Protein 2AOJ (pdb70)

Foldseek 3Di:
DDDDVPDFQWWWKAWPNDIDIEGEDAPDAAWEDEDDDDDDAWDWDWDADVPGIDIWTKDFFTWMQTNNRIDTTIYTYYPDPGGYHYDVGCVVRPDDDDD/DDDDVPDFQWWWKAFPNDIDIAGEDAPDAAWEDEDDDDDDAWDWDWDADVPGIDIWTKDFQTWMATNRRTDTTIYTYDHDPGGYHYDVVCVVSPDDDDD/DDDDDDDDPD

Solvent-accessible surface area: 9702 Å² total

Radius of gyration: 16.75 Å; Cα contacts (8 Å, |Δi|>4): 689; chains: 3; bounding box: 31×40×48 Å

Secondary structure (DSSP, 8-state):
-EE-SSS--EEEEEETTEEEEEEE-TT-SS-EE-S---SS-EEEEEEEETTEEEEEEEEEEEEEEETTEEEEEEEEES--SS-EE-HHHHGGGT-EEE-/-EE-SSS--EEEEEETTEEEEEEE-TTBSS-EE-S---SS--EEEEEEETTEEEEEEEEEEEEEEETTEEEEEEEEES--SS-EE-HHHHTTTT-EEE-/--B--EEE--

Nearest PDB structures (foldseek):
  2qd6-assembly1_B  TM=1.000E+00  e=3.782E-19  Human immunodeficiency virus 1
  3dcr-assembly1_B  TM=1.003E+00  e=5.971E-19  unclassified
  2avo-assembly1_B  TM=9.973E-01  e=4.239E-19  Human immunodeficiency virus 1
  3jw2-assembly1_B  TM=9.990E-01  e=5.971E-19  Human immunodeficiency virus type 1 (BRU ISOLATE)
  3nwq-assembly1_A  TM=1.001E+00  e=1.871E-18  unclassified

Sequence (208 aa):
PPQITLWKRPLVTIKIGGQLKEALLDTGADDTVIEEMSLPGRWKPKMIGGIIGGGFIKVRQYDQIIIEIAGHKAIGTVLVGPTPVNIIGRNLLTQIGATLNFPQITLWKRPLVTIKIGGQLKEALLDTGADDTVIEEMSLPGRWKPKMIGGIIGGGFIKVRQYDQIIIEIAGHKAIGTVLVGPTPVNIIGRNLLTQIGATLNFVVSSFFNNPPQQIITTAAAA

InterPro domains:
  IPR000071 Immunodeficiency lentiviral matrix, N-terminal [PF00540] (2-132)
  IPR000071 Immunodeficiency lentiviral matrix, N-terminal [PR00234] (4-20)
  IPR000071 Immunodeficiency lentiviral matrix, N-terminal [PR00234] (22-40)
  IPR000071 Immunodeficiency lentiviral matrix, N-terminal [PR00234] (42-57)
  IPR000071 Immunodeficiency lentiviral matrix, N-terminal [PR00234] (70-89)
  IPR000071 Immunodeficiency lentiviral matrix, N-terminal [PR00234] (89-102)
  IPR000477 Reverse transcriptase domain [PF00078] (662-833)
  IPR000477 Reverse transcriptase domain [PS50878] (643-833)
  IPR001037 Integrase, C-terminal, retroviral [PF00552] (1384-1427)
  IPR001037 Integrase, C-terminal, retroviral [PS51027] (1382-1429)
  IPR001584 Integrase, catalytic core [PF00665] (1216-1304)
  IPR001584 Integrase, catalytic core [PS50994] (1213-1363)
  IPR001878 Zinc finger, CCHC-type [PF00098] (391-406)
  IPR001878 Zinc finger, CCHC-type [PF00098] (412-428)
  IPR001878 Zinc finger, CCHC-type [PS50158] (391-406)
  IPR001878 Zinc finger, CCHC-type [PS50158] (413-428)
  IPR001878 Zinc finger, CCHC-type [SM00343] (391-407)
  IPR001878 Zinc finger, CCHC-type [SM00343] (412-428)
  IPR001969 Aspartic peptidase, active site [PS00141] (522-533)
  IPR001995 Peptidase A2A, retrovirus, catalytic [PS50175] (520-589)

Organism: Human immunodeficiency virus type 1 group M subtype B (isolate BH5) (NCBI:txid11682)

B-factor: mean 27.16, std 10.1, range [12.94, 111.77]

CATH classification: 2.40.70.10

Structure (mmCIF, N/CA/C/O backbone):
data_2AOJ
#
_entry.id   2AOJ
#
_cell.length_a   59.445
_cell.length_b   86.999
_cell.length_c   46.317
_cell.angle_alpha   90.00
_cell.angle_beta   90.00
_cell.angle_gamma   90.00
#
_symmetry.space_group_name_H-M   'P 21 21 2'
#
loop_
_entity.id
_entity.type
_entity.pdbx_description
1 polymer 'POL POLYPROTEIN'
2 polymer 'PEPTIDE INHIBITOR'
3 non-polymer 'DIMETHYL SULFOXIDE'
4 non-polymer 'ACETIC ACID'
5 non-polymer GLYCEROL
6 water water
#
loop_
_atom_site.group_PDB
_atom_site.id
_atom_site.type_symbol
_atom_site.label_atom_id
_atom_site.label_alt_id
_atom_site.label_comp_id
_atom_site.label_asym_id
_atom_site.label_entity_id
_atom_site.label_seq_id
_atom_site.pdbx_PDB_ins_code
_atom_site.Cartn_x
_atom_site.Cartn_y
_atom_site.Cartn_z
_atom_site.occupancy
_atom_site.B_iso_or_equiv
_atom_site.auth_seq_id
_atom_site.auth_comp_id
_atom_site.auth_asym_id
_atom_site.auth_atom_id
_atom_site.pdbx_PDB_model_num
ATOM 1 N N A PRO A 1 1 ? 0.611 39.757 17.414 0.57 43.25 1 PRO A N 1
ATOM 2 N N B PRO A 1 1 ? 0.550 39.930 17.572 0.43 43.31 1 PRO A N 1
ATOM 3 C CA A PRO A 1 1 ? -0.304 38.820 18.063 0.57 42.20 1 PRO A CA 1
ATOM 4 C CA B PRO A 1 1 ? -0.366 38.962 18.186 0.43 41.41 1 PRO A CA 1
ATOM 5 C C . PRO A 1 1 ? 0.310 38.133 19.279 1.00 38.00 1 PRO A C 1
ATOM 6 O O . PRO A 1 1 ? 1.480 38.325 19.579 1.00 41.28 1 PRO A O 1
ATOM 13 N N . GLN A 1 2 ? -0.476 37.275 19.914 1.00 33.15 2 GLN A N 1
ATOM 14 C CA . GLN A 1 2 ? -0.124 36.385 21.000 1.00 30.96 2 GLN A CA 1
ATOM 15 C C . GLN A 1 2 ? -0.323 34.960 20.484 1.00 30.79 2 GLN A C 1
ATOM 16 O O . GLN A 1 2 ? -1.445 34.515 20.247 1.00 34.24 2 GLN A O 1
ATOM 22 N N . ILE A 1 3 ? 0.794 34.305 20.306 1.00 28.09 3 ILE A N 1
ATOM 23 C CA . ILE A 1 3 ? 0.816 32.908 19.879 1.00 29.68 3 ILE A CA 1
ATOM 24 C C . ILE A 1 3 ? 0.963 31.958 21.046 1.00 28.26 3 ILE A C 1
ATOM 25 O O . ILE A 1 3 ? 1.969 31.935 21.765 1.00 24.77 3 ILE A O 1
ATOM 30 N N . THR A 1 4 ? -0.023 31.107 21.294 1.00 31.94 4 THR A N 1
ATOM 31 C CA . THR A 1 4 ? 0.106 30.024 22.272 1.00 25.65 4 THR A CA 1
ATOM 32 C C . THR A 1 4 ? 0.936 28.893 21.693 1.00 25.24 4 THR A C 1
ATOM 33 O O . THR A 1 4 ? 1.228 28.838 20.487 1.00 25.13 4 THR A O 1
ATOM 37 N N . LEU A 1 5 ? 1.351 27.980 22.568 1.00 20.13 5 LEU A N 1
ATOM 38 C CA . LEU A 1 5 ? 2.346 26.991 22.151 1.00 18.75 5 LEU A CA 1
ATOM 39 C C . LEU A 1 5 ? 1.792 25.591 22.260 1.00 17.90 5 LEU A C 1
ATOM 40 O O . LEU A 1 5 ? 2.533 24.612 22.350 1.00 18.85 5 LEU A O 1
ATOM 45 N N . TRP A 1 6 ? 0.459 25.497 22.249 1.00 19.69 6 TRP A N 1
ATOM 46 C CA . TRP A 1 6 ? -0.179 24.187 22.179 1.00 23.14 6 TRP A CA 1
ATOM 47 C C . TRP A 1 6 ? 0.217 23.449 20.896 1.00 23.97 6 TRP A C 1
ATOM 48 O O . TRP A 1 6 ? 0.238 22.205 20.859 1.00 28.63 6 TRP A O 1
ATOM 59 N N . LYS A 1 7 ? 0.516 24.181 19.832 1.00 24.83 7 LYS A N 1
ATOM 60 C CA . LYS A 1 7 ? 0.954 23.703 18.537 1.00 23.97 7 LYS A CA 1
ATOM 61 C C . LYS A 1 7 ? 2.272 24.369 18.149 1.00 22.69 7 LYS A C 1
ATOM 62 O O . LYS A 1 7 ? 2.617 25.372 18.768 1.00 20.42 7 LYS A O 1
ATOM 73 N N . ARG A 1 8 ? 2.966 23.843 17.136 1.00 20.44 8 ARG A N 1
ATOM 74 C CA . ARG A 1 8 ? 4.167 24.564 16.689 1.00 21.14 8 ARG A CA 1
ATOM 75 C C . ARG A 1 8 ? 3.833 25.970 16.178 1.00 19.40 8 ARG A C 1
ATOM 76 O O . ARG A 1 8 ? 2.852 26.119 15.438 1.00 24.65 8 ARG A O 1
ATOM 84 N N . PRO A 1 9 ? 4.607 26.978 16.594 1.00 19.64 9 PRO A N 1
ATOM 85 C CA . PRO A 1 9 ? 4.397 28.381 16.188 1.00 19.44 9 PRO A CA 1
ATOM 86 C C . PRO A 1 9 ? 4.918 28.655 14.785 1.00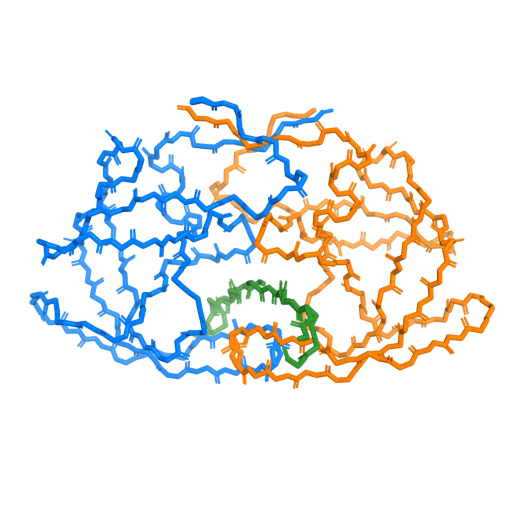 19.98 9 PRO A C 1
ATOM 87 O O . PRO A 1 9 ? 5.985 29.248 14.560 1.00 21.60 9 PRO A O 1
ATOM 91 N N . LEU A 1 10 ? 4.123 28.180 13.812 1.00 21.88 10 LEU A N 1
ATOM 92 C CA . LEU A 1 10 ? 4.439 28.303 12.408 1.00 21.68 10 LEU A CA 1
ATOM 93 C C . LEU A 1 10 ? 3.743 29.525 11.839 1.00 23.71 10 LEU A C 1
ATOM 94 O O . LEU A 1 10 ? 2.571 29.771 12.150 1.00 27.49 10 LEU A O 1
ATOM 99 N N . VAL A 1 11 ? 4.471 30.269 11.016 1.00 21.75 11 VAL A N 1
ATOM 100 C CA . VAL A 1 11 ? 3.890 31.441 10.369 1.00 21.92 11 VAL A CA 1
ATOM 101 C C . VAL A 1 11 ? 4.294 31.453 8.906 1.00 22.49 11 VAL A C 1
ATOM 102 O O . VAL A 1 11 ? 5.187 30.702 8.534 1.00 22.79 11 VAL A O 1
ATOM 106 N N . THR A 1 12 ? 3.617 32.285 8.125 1.00 22.28 12 THR A N 1
ATOM 107 C CA . THR A 1 12 ? 4.011 32.487 6.733 1.00 23.93 12 THR A CA 1
ATOM 108 C C . THR A 1 12 ? 5.028 33.617 6.628 1.00 22.58 12 THR A C 1
ATOM 109 O O . THR A 1 12 ? 4.902 34.687 7.226 1.00 28.55 12 THR A O 1
ATOM 113 N N . ILE A 1 13 ? 6.074 33.370 5.843 1.00 23.28 13 ILE A N 1
ATOM 114 C CA . ILE A 1 13 ? 7.085 34.373 5.585 1.00 21.73 13 ILE A CA 1
ATOM 115 C C . ILE A 1 13 ? 7.250 34.599 4.081 1.00 20.75 13 ILE A C 1
ATOM 116 O O . ILE A 1 13 ? 6.930 33.737 3.267 1.00 26.21 13 ILE A O 1
ATOM 121 N N . LYS A 1 14 ? 7.731 35.810 3.753 1.00 22.07 14 LYS A N 1
ATOM 122 C CA . LYS A 1 14 ? 8.099 36.141 2.385 1.00 21.60 14 LYS A CA 1
ATOM 123 C C . LYS A 1 14 ? 9.596 36.460 2.335 1.00 21.59 14 LYS A C 1
ATOM 124 O O . LYS A 1 14 ? 10.059 37.347 3.077 1.00 25.37 14 LYS A O 1
ATOM 133 N N . ILE A 1 15 ? 10.338 35.734 1.498 1.00 23.00 15 ILE A N 1
ATOM 134 C CA . ILE A 1 15 ? 11.785 35.898 1.398 1.00 22.09 15 ILE A CA 1
ATOM 135 C C . ILE A 1 15 ? 12.264 35.648 -0.033 1.00 23.07 15 ILE A C 1
ATOM 136 O O . ILE A 1 15 ? 11.873 34.663 -0.632 1.00 24.43 15 ILE A O 1
ATOM 141 N N . GLY A 1 16 ? 13.089 36.540 -0.567 1.00 25.52 16 GLY A N 1
ATOM 142 C CA . GLY A 1 16 ? 13.542 36.366 -1.941 1.00 30.32 16 GLY A CA 1
ATOM 143 C C . GLY A 1 16 ? 12.364 36.208 -2.895 1.00 30.35 16 GLY A C 1
ATOM 144 O O . GLY A 1 16 ? 12.511 35.439 -3.850 1.00 35.05 16 GLY A O 1
ATOM 145 N N . GLY A 1 17 ? 11.213 36.837 -2.659 1.00 27.94 17 GLY A N 1
ATOM 146 C CA . GLY A 1 17 ? 10.091 36.757 -3.586 1.00 33.40 17 GLY A CA 1
ATOM 147 C C . GLY A 1 17 ? 9.232 35.511 -3.459 1.00 32.41 17 GLY A C 1
ATOM 148 O O . GLY A 1 17 ? 8.318 35.333 -4.279 1.00 43.67 17 GLY A O 1
ATOM 149 N N . GLN A 1 18 ? 9.483 34.664 -2.480 1.00 25.64 18 GLN A N 1
ATOM 150 C CA . GLN A 1 18 ? 8.816 33.397 -2.326 1.00 24.72 18 GLN A CA 1
ATOM 151 C C . GLN A 1 18 ? 8.043 33.363 -1.019 1.00 21.43 18 GLN A C 1
ATOM 152 O O . GLN A 1 18 ? 8.619 33.892 -0.072 1.00 26.83 18 GLN A O 1
ATOM 158 N N . LEU A 1 19 ? 6.876 32.755 -0.967 1.00 25.39 19 LEU A N 1
ATOM 159 C CA . LEU A 1 19 ? 6.203 32.463 0.287 1.00 24.28 19 LEU A CA 1
ATOM 160 C C . LEU A 1 19 ? 6.717 31.150 0.880 1.00 24.03 19 LEU A C 1
ATOM 161 O O . LEU A 1 19 ? 6.793 30.170 0.106 1.00 34.77 19 LEU A O 1
ATOM 166 N N . LYS A 1 20 ? 7.020 31.141 2.159 1.00 24.20 20 LYS A N 1
ATOM 167 C CA . LYS A 1 20 ? 7.414 29.919 2.839 1.00 21.99 20 LYS A CA 1
ATOM 168 C C . LYS A 1 20 ? 6.754 29.820 4.209 1.00 22.08 20 LYS A C 1
ATOM 169 O O . LYS A 1 20 ? 6.346 30.848 4.730 1.00 25.62 20 LYS A O 1
ATOM 175 N N . GLU A 1 21 ? 6.673 28.609 4.764 1.00 21.77 21 GLU A N 1
ATOM 176 C CA . GLU A 1 21 ? 6.264 28.434 6.146 1.00 20.81 21 GLU A CA 1
ATOM 177 C C . GLU A 1 21 ? 7.494 28.256 7.034 1.00 21.03 21 GLU A C 1
ATOM 178 O O . GLU A 1 21 ? 8.461 27.595 6.631 1.00 23.00 21 GLU A O 1
ATOM 189 N N . ALA A 1 22 ? 7.453 28.866 8.227 1.00 18.91 22 ALA A N 1
ATOM 190 C CA . ALA A 1 22 ? 8.623 28.805 9.075 1.00 17.36 22 ALA A CA 1
ATOM 191 C C . ALA A 1 22 ? 8.202 28.815 10.548 1.00 17.12 22 ALA A C 1
ATOM 192 O O . ALA A 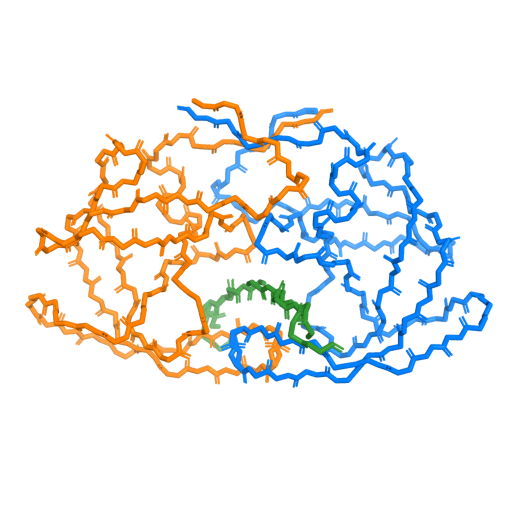1 22 ? 7.127 29.299 10.899 1.00 18.98 22 ALA A O 1
ATOM 194 N N . LEU A 1 23 ? 9.116 28.262 11.340 1.00 16.31 23 LEU A N 1
ATOM 195 C CA . LEU A 1 23 ? 8.924 28.077 12.774 1.00 15.96 23 LEU A CA 1
ATOM 196 C C . LEU A 1 23 ? 9.592 29.208 13.534 1.00 17.29 23 LEU A C 1
ATOM 197 O O . LEU A 1 23 ? 10.795 29.447 13.288 1.00 18.69 23 LEU A O 1
ATOM 202 N N . LEU A 1 24 ? 8.828 29.864 14.412 1.00 16.60 24 LEU A N 1
ATOM 203 C CA . LEU A 1 24 ? 9.398 30.917 15.265 1.00 16.67 24 LEU A CA 1
ATOM 204 C C . LEU A 1 24 ? 10.137 30.236 16.402 1.00 15.59 24 LEU A C 1
ATOM 205 O O . LEU A 1 24 ? 9.476 29.556 17.220 1.00 18.04 24 LEU A O 1
ATOM 210 N N . ASP A 1 25 ? 11.464 30.351 16.444 1.00 15.70 25 ASP A N 1
ATOM 211 C CA . ASP A 1 25 ? 12.282 29.493 17.321 1.00 14.34 25 ASP A CA 1
ATOM 212 C C . ASP A 1 25 ? 13.164 30.302 18.252 1.00 14.22 25 ASP A C 1
ATOM 213 O O . ASP A 1 25 ? 14.210 30.781 17.809 1.00 14.70 25 ASP A O 1
ATOM 218 N N . THR A 1 26 ? 12.688 30.429 19.495 1.00 13.88 26 THR A N 1
ATOM 219 C CA . THR A 1 26 ? 13.479 31.228 20.443 1.00 14.69 26 THR A CA 1
ATOM 220 C C . THR A 1 26 ? 14.764 30.513 20.805 1.00 14.82 26 THR A C 1
ATOM 221 O O . THR A 1 26 ? 15.680 31.152 21.355 1.00 16.83 26 THR A O 1
ATOM 225 N N . GLY A 1 27 ? 14.879 29.226 20.515 1.00 13.82 27 GLY A N 1
ATOM 226 C CA . GLY A 1 27 ? 16.093 28.466 20.850 1.00 15.54 27 GLY A CA 1
ATOM 227 C C . GLY A 1 27 ? 17.077 28.450 19.687 1.00 15.39 27 GLY A C 1
ATOM 228 O O . GLY A 1 27 ? 18.066 27.704 19.663 1.00 17.61 27 GLY A O 1
ATOM 229 N N . ALA A 1 28 ? 16.853 29.292 18.661 1.00 14.20 28 ALA A N 1
ATOM 230 C CA . ALA A 1 28 ? 17.754 29.386 17.530 1.00 14.46 28 ALA A CA 1
ATOM 231 C C . ALA A 1 28 ? 18.467 30.733 17.478 1.00 15.89 28 ALA A C 1
ATOM 232 O O . ALA A 1 28 ? 17.786 31.775 17.502 1.00 15.00 28 ALA A O 1
ATOM 234 N N . ASP A 1 29 ? 19.792 30.738 17.410 1.00 15.87 29 ASP A N 1
ATOM 235 C CA . ASP A 1 29 ? 20.506 32.014 17.348 1.00 16.36 29 ASP A CA 1
ATOM 236 C C . ASP A 1 29 ? 20.203 32.723 16.026 1.00 15.02 29 ASP A C 1
ATOM 237 O O . ASP A 1 29 ? 20.145 33.958 15.931 1.00 20.25 29 ASP A O 1
ATOM 242 N N . ASP A 1 30 ? 20.055 31.931 14.989 1.00 15.87 30 ASP A N 1
ATOM 243 C CA . ASP A 1 30 ? 20.057 32.351 13.603 1.00 17.14 30 ASP A CA 1
ATOM 244 C C . ASP A 1 30 ? 18.774 31.922 12.910 1.00 16.04 30 ASP A C 1
ATOM 245 O O . ASP A 1 30 ? 18.024 31.075 13.374 1.00 19.25 30 ASP A O 1
ATOM 250 N N . THR A 1 31 ? 18.573 32.509 11.751 1.00 16.31 31 THR A N 1
ATOM 251 C CA . THR A 1 31 ? 17.487 32.184 10.821 1.00 16.07 31 THR A CA 1
ATOM 252 C C . THR A 1 31 ? 18.017 31.261 9.747 1.00 15.02 31 THR A C 1
ATOM 253 O O . THR A 1 31 ? 19.011 31.613 9.068 1.00 17.83 31 THR A O 1
ATOM 257 N N . VAL A 1 32 ? 17.427 30.093 9.550 1.00 15.00 32 VAL A N 1
ATOM 258 C CA . VAL A 1 32 ? 17.938 29.047 8.674 1.00 16.30 32 VAL A CA 1
ATOM 259 C C . VAL A 1 32 ? 16.786 28.571 7.797 1.00 14.91 32 VAL A C 1
ATOM 260 O O . VAL A 1 32 ? 15.732 28.137 8.305 1.00 16.92 32 VAL A O 1
ATOM 264 N N . ILE A 1 33 ? 17.030 28.665 6.480 1.00 16.02 33 ILE A N 1
ATOM 265 C CA . ILE A 1 33 ? 16.000 28.389 5.474 1.00 17.98 33 ILE A CA 1
ATOM 266 C C . ILE A 1 33 ? 16.474 27.272 4.564 1.00 15.81 33 ILE A C 1
ATOM 267 O O . ILE A 1 33 ? 17.688 27.215 4.294 1.00 18.98 33 ILE A O 1
ATOM 272 N N . GLU A 1 34 ? 15.529 26.432 4.151 1.00 16.97 34 GLU A N 1
ATOM 273 C CA . GLU A 1 34 ? 15.829 25.352 3.203 1.00 17.38 34 GLU A CA 1
ATOM 274 C C . GLU A 1 34 ? 16.412 25.901 1.908 1.00 17.75 34 GLU A C 1
ATOM 275 O O . GLU A 1 34 ? 16.289 27.109 1.640 1.00 20.34 34 GLU A O 1
ATOM 281 N N . GLU A 1 35 ? 17.036 25.038 1.102 1.00 18.86 35 GLU A N 1
ATOM 282 C CA . GLU A 1 35 ? 17.675 25.511 -0.121 1.00 19.06 35 GLU A CA 1
ATOM 283 C C . GLU A 1 35 ? 16.792 26.411 -0.991 1.00 18.95 35 GLU A C 1
ATOM 284 O O . GLU A 1 35 ? 15.662 26.034 -1.300 1.00 22.66 35 GLU A O 1
ATOM 290 N N . MET A 1 36 ? 17.342 27.578 -1.314 1.00 18.80 36 MET A N 1
ATOM 291 C CA . MET A 1 36 ? 16.717 28.572 -2.178 1.00 20.23 36 MET A CA 1
ATOM 292 C C . MET A 1 36 ? 17.811 29.508 -2.689 1.00 23.06 36 MET A C 1
ATOM 293 O O . MET A 1 36 ? 18.902 29.571 -2.087 1.00 23.93 36 MET A O 1
ATOM 298 N N . SER A 1 37 ? 17.546 30.235 -3.790 1.00 24.34 37 SER A N 1
ATOM 299 C CA . SER A 1 37 ? 18.547 31.221 -4.171 1.00 27.23 37 SER A CA 1
ATOM 300 C C . SER A 1 37 ? 18.297 32.553 -3.465 1.00 26.87 37 SER A C 1
ATOM 301 O O . SER A 1 37 ? 17.173 32.991 -3.234 1.00 28.18 37 SER A O 1
ATOM 306 N N . LEU A 1 38 ? 19.370 33.223 -3.106 1.00 25.70 38 LEU A N 1
ATOM 307 C CA . LEU A 1 38 ? 19.345 34.562 -2.567 1.00 24.24 38 LEU A CA 1
ATOM 308 C C . LEU A 1 38 ? 20.429 35.374 -3.273 1.00 26.52 38 LEU A C 1
ATOM 309 O O . LEU A 1 38 ? 21.457 34.906 -3.750 1.00 29.27 38 LEU A O 1
ATOM 314 N N . PRO A 1 39 ? 20.204 36.669 -3.375 1.00 32.21 39 PRO A N 1
ATOM 315 C CA . PRO A 1 39 ? 21.218 37.539 -3.976 1.00 33.24 39 PRO A CA 1
ATOM 316 C C . PRO A 1 39 ? 22.387 37.857 -3.047 1.00 34.75 39 PRO A C 1
ATOM 317 O O . PRO A 1 39 ? 22.325 37.856 -1.834 1.00 32.91 39 PRO A O 1
ATOM 321 N N . GLY A 1 40 ? 23.512 38.157 -3.682 1.00 35.85 40 GLY A N 1
ATOM 322 C CA . GLY A 1 40 ? 24.698 38.730 -3.067 1.00 35.85 40 GLY A CA 1
ATOM 323 C C . GLY A 1 40 ? 25.739 37.669 -2.767 1.00 35.26 40 GLY A C 1
ATOM 324 O O . GLY A 1 40 ? 25.497 36.506 -3.084 1.00 38.29 40 GLY A O 1
ATOM 325 N N . ARG A 1 41 ? 26.837 38.093 -2.174 1.00 35.69 41 ARG A N 1
ATOM 326 C CA . ARG A 1 41 ? 27.925 37.199 -1.800 1.00 34.85 41 ARG A CA 1
ATOM 327 C C . ARG A 1 41 ? 27.537 36.391 -0.570 1.00 30.10 41 ARG A C 1
ATOM 328 O O . ARG A 1 41 ? 26.692 36.772 0.233 1.00 30.65 41 ARG A O 1
ATOM 342 N N . TRP A 1 42 ? 28.193 35.243 -0.426 1.00 26.97 42 TRP A N 1
ATOM 343 C CA . TRP A 1 42 ? 27.889 34.419 0.736 1.00 25.80 42 TRP A CA 1
ATOM 344 C C . TRP A 1 42 ? 29.187 33.773 1.201 1.00 27.46 42 TRP A C 1
ATOM 345 O O . TRP A 1 42 ? 30.168 33.754 0.467 1.00 30.16 42 TRP A O 1
ATOM 356 N N . LYS A 1 43 ? 29.196 33.238 2.398 1.00 24.08 43 LYS A N 1
ATOM 357 C CA . LYS A 1 43 ? 30.301 32.492 2.927 1.00 24.89 43 LYS A CA 1
ATOM 358 C C . LYS A 1 43 ? 29.769 31.230 3.631 1.00 23.16 43 LYS A C 1
ATOM 359 O O . LYS A 1 43 ? 28.650 31.282 4.168 1.00 23.51 43 LYS A O 1
ATOM 370 N N . PRO A 1 44 ? 30.578 30.188 3.610 1.00 23.47 44 PRO A N 1
ATOM 371 C CA . PRO A 1 44 ? 30.177 28.939 4.229 1.00 21.56 44 PRO A CA 1
ATOM 372 C C . PRO A 1 44 ? 30.312 29.078 5.746 1.00 22.27 44 PRO A C 1
ATOM 373 O O . PRO A 1 44 ? 31.210 29.785 6.231 1.00 27.87 44 PRO A O 1
ATOM 377 N N . LYS A 1 45 ? 29.417 28.392 6.438 1.00 22.89 45 LYS A N 1
ATOM 378 C CA . LYS A 1 45 ? 29.394 28.389 7.902 1.00 20.34 45 LYS A CA 1
ATOM 379 C C . LYS A 1 45 ? 28.957 27.028 8.409 1.00 20.34 45 LYS A C 1
ATOM 380 O O . LYS A 1 45 ? 28.197 26.348 7.716 1.00 19.78 45 LYS A O 1
ATOM 389 N N . MET A 1 46 ? 29.419 26.623 9.581 1.00 18.91 46 MET A N 1
ATOM 390 C CA . MET A 1 46 ? 28.912 25.442 10.245 1.00 19.92 46 MET A CA 1
ATOM 391 C C . MET A 1 46 ? 28.028 25.908 11.410 1.00 19.85 46 MET A C 1
ATOM 392 O O . MET A 1 46 ? 28.416 26.700 12.276 1.00 27.99 46 MET A O 1
ATOM 401 N N . ILE A 1 47 ? 26.812 25.397 11.464 1.00 18.89 47 ILE A N 1
ATOM 402 C CA . ILE A 1 47 ? 25.956 25.661 12.619 1.00 17.30 47 ILE A CA 1
ATOM 403 C C . ILE A 1 47 ? 25.577 24.324 13.281 1.00 18.10 47 ILE A C 1
ATOM 404 O O . ILE A 1 47 ? 25.452 23.264 12.650 1.00 20.97 47 ILE A O 1
ATOM 409 N N . GLY A 1 48 ? 25.398 24.358 14.609 1.00 17.85 48 GLY A N 1
ATOM 410 C CA . GLY A 1 48 ? 25.114 23.144 15.321 1.00 18.14 48 GLY A CA 1
ATOM 411 C C . GLY A 1 48 ? 23.709 23.190 15.863 1.00 19.93 48 GLY A C 1
ATOM 412 O O . GLY A 1 48 ? 23.086 24.235 15.999 1.00 32.22 48 GLY A O 1
ATOM 413 N N . GLY A 1 49 ? 23.173 22.025 16.140 1.00 24.40 49 GLY A N 1
ATOM 414 C CA . GLY A 1 49 ? 21.846 21.981 16.757 1.00 27.06 49 GLY A CA 1
ATOM 415 C C . GLY A 1 49 ? 21.765 20.640 17.451 1.00 25.79 49 GLY A C 1
ATOM 416 O O . GLY A 1 49 ? 22.776 20.008 17.716 1.00 22.49 49 GLY A O 1
ATOM 417 N N . ILE A 1 50 ? 20.573 20.163 17.771 1.00 24.77 50 ILE A N 1
ATOM 418 C CA A ILE A 1 50 ? 20.494 18.972 18.601 0.52 24.74 50 ILE A CA 1
ATOM 419 C CA B ILE A 1 50 ? 20.472 18.837 18.415 0.48 23.78 50 ILE A CA 1
ATOM 420 C C A ILE A 1 50 ? 21.190 17.744 18.049 0.52 22.93 50 ILE A C 1
ATOM 421 C C B ILE A 1 50 ? 20.916 17.821 17.394 0.48 23.53 50 ILE A C 1
ATOM 422 O O A ILE A 1 50 ? 21.649 17.075 18.982 0.52 21.57 50 ILE A O 1
ATOM 423 O O B ILE A 1 50 ? 20.516 17.892 16.220 0.48 18.16 50 ILE A O 1
ATOM 428 N N A GLY A 1 51 ? 21.317 17.481 16.750 0.52 20.20 51 GLY A N 1
ATOM 429 N N B GLY A 1 51 ? 21.778 16.811 17.617 0.48 23.41 51 GLY A N 1
ATOM 430 C CA A GLY A 1 51 ? 21.943 16.235 16.298 0.52 22.90 51 GLY A CA 1
ATOM 431 C CA B GLY A 1 51 ? 22.036 16.015 16.403 0.48 23.76 51 GLY A CA 1
ATOM 432 C C . GLY A 1 51 ? 23.323 16.364 15.704 1.00 23.29 51 GLY A C 1
ATOM 433 O O . GLY A 1 51 ? 23.860 15.481 15.042 1.00 31.60 51 GLY A O 1
ATOM 434 N N . GLY A 1 52 ? 23.928 17.527 15.848 1.00 22.39 52 GLY A N 1
ATOM 435 C CA . GLY A 1 52 ? 25.254 17.792 15.288 1.00 20.20 52 GLY A CA 1
ATOM 436 C C . GLY A 1 52 ? 25.223 19.056 14.444 1.00 19.79 52 GLY A C 1
ATOM 437 O O . GLY A 1 52 ? 24.433 19.969 14.665 1.00 24.99 52 GLY A O 1
ATOM 438 N N . PHE A 1 53 ? 26.094 19.146 13.456 1.00 22.95 53 PHE A N 1
ATOM 439 C CA . PHE A 1 53 ? 26.288 20.327 12.643 1.00 19.79 53 PHE A CA 1
ATOM 440 C C . PHE A 1 53 ? 25.833 20.100 11.214 1.00 18.47 53 PHE A C 1
ATOM 441 O O . PHE A 1 53 ? 25.826 18.981 10.690 1.00 22.89 53 PHE A O 1
ATOM 449 N N . ILE A 1 54 ? 25.486 21.201 10.576 1.00 20.08 54 ILE A N 1
ATOM 450 C CA . ILE A 1 54 ? 25.305 21.235 9.130 1.00 16.62 54 ILE A CA 1
ATOM 451 C C . ILE A 1 54 ? 26.066 22.427 8.569 1.00 17.37 54 ILE A C 1
ATOM 452 O O . ILE A 1 54 ? 26.286 23.416 9.273 1.00 20.10 54 ILE A O 1
ATOM 457 N N . LYS A 1 55 ? 26.452 22.302 7.298 1.00 16.97 55 LYS A N 1
ATOM 458 C CA . LYS A 1 55 ? 27.083 23.380 6.563 1.00 17.61 55 LYS A CA 1
ATOM 459 C C . LYS A 1 55 ? 26.057 24.253 5.866 1.00 18.26 55 LYS A C 1
ATOM 460 O O . LYS A 1 55 ? 25.140 23.714 5.225 1.00 21.59 55 LYS A O 1
ATOM 469 N N . VAL A 1 56 ? 26.166 25.560 5.945 1.00 19.36 56 VAL A N 1
ATOM 470 C CA . VAL A 1 56 ? 25.162 26.429 5.312 1.00 17.80 56 VAL A CA 1
ATOM 471 C C . VAL A 1 56 ? 25.870 27.544 4.570 1.00 17.26 56 VAL A C 1
ATOM 472 O O . VAL A 1 56 ? 27.071 27.711 4.740 1.00 22.12 56 VAL A O 1
ATOM 476 N N . ARG A 1 57 ? 25.132 28.293 3.772 1.00 17.51 57 ARG A N 1
ATOM 477 C CA . ARG A 1 57 ? 25.618 29.493 3.110 1.00 17.44 57 ARG A CA 1
ATOM 478 C C . ARG A 1 57 ? 25.075 30.701 3.881 1.00 16.98 57 ARG A C 1
ATOM 479 O O . ARG A 1 57 ? 23.844 30.756 4.076 1.00 19.36 57 ARG A O 1
ATOM 487 N N . GLN A 1 58 ? 25.933 31.615 4.303 1.00 18.04 58 GLN A N 1
ATOM 488 C CA . GLN A 1 58 ? 25.481 32.810 5.015 1.00 18.09 58 GLN A CA 1
ATOM 489 C C . GLN A 1 58 ? 25.331 34.002 4.074 1.00 18.80 58 GLN A C 1
ATOM 490 O O . GLN A 1 58 ? 26.318 34.390 3.432 1.00 21.75 58 GLN A O 1
ATOM 496 N N . TYR A 1 59 ? 24.163 34.606 3.949 1.00 19.58 59 TYR A N 1
ATOM 497 C CA . TYR A 1 59 ? 23.892 35.800 3.173 1.00 20.50 59 TYR A CA 1
ATOM 498 C C . TYR A 1 59 ? 23.584 36.951 4.129 1.00 19.13 59 TYR A C 1
ATOM 499 O O . TYR A 1 59 ? 22.838 36.679 5.089 1.00 21.76 59 TYR A O 1
ATOM 508 N N . ASP A 1 60 ? 24.127 38.122 3.820 1.00 24.42 60 ASP A N 1
ATOM 509 C CA . ASP A 1 60 ? 23.838 39.268 4.663 1.00 29.48 60 ASP A CA 1
ATOM 510 C C . ASP A 1 60 ? 22.785 40.213 4.089 1.00 27.84 60 ASP A C 1
ATOM 511 O O . ASP A 1 60 ? 22.494 40.238 2.903 1.00 27.06 60 ASP A O 1
ATOM 516 N N . GLN A 1 61 ? 22.242 41.010 5.015 1.00 27.09 61 GLN A N 1
ATOM 517 C CA . GLN A 1 61 ? 21.314 42.080 4.702 1.00 29.57 61 GLN A CA 1
ATOM 518 C C . GLN A 1 61 ? 20.139 41.601 3.855 1.00 27.25 61 GLN A C 1
ATOM 519 O O . GLN A 1 61 ? 19.750 42.215 2.848 1.00 34.56 61 GLN A O 1
ATOM 529 N N . ILE A 1 62 ? 19.531 40.508 4.268 1.00 22.74 62 ILE A N 1
ATOM 530 C CA . ILE A 1 62 ? 18.379 39.960 3.556 1.00 24.22 62 ILE A CA 1
ATOM 531 C C . ILE A 1 62 ? 17.109 40.445 4.237 1.00 25.41 62 ILE A C 1
ATOM 532 O O . ILE A 1 62 ? 17.048 40.438 5.471 1.00 26.38 62 ILE A O 1
ATOM 537 N N . ILE A 1 63 ? 16.115 40.854 3.462 1.00 28.79 63 ILE A N 1
ATOM 538 C CA . ILE A 1 63 ? 14.841 41.290 4.047 1.00 28.94 63 ILE A CA 1
ATOM 539 C C . ILE A 1 63 ? 13.837 40.151 4.055 1.00 28.89 63 ILE A C 1
ATOM 540 O O . ILE A 1 63 ? 13.643 39.506 3.014 1.00 27.70 63 ILE A O 1
ATOM 545 N N . ILE A 1 64 ? 13.226 39.885 5.208 1.00 31.13 64 ILE A N 1
ATOM 546 C CA . ILE A 1 64 ? 12.162 38.888 5.276 1.00 29.76 64 ILE A CA 1
ATOM 547 C C . ILE A 1 64 ? 10.904 39.580 5.788 1.00 29.11 64 ILE A C 1
ATOM 548 O O . ILE A 1 64 ? 10.962 40.431 6.682 1.00 42.00 64 ILE A O 1
ATOM 553 N N . GLU A 1 65 ? 9.757 39.218 5.242 1.00 26.14 65 GLU A N 1
ATOM 554 C CA . GLU A 1 65 ? 8.514 39.652 5.874 1.00 25.30 65 GLU A CA 1
ATOM 555 C C . GLU A 1 65 ? 7.934 38.518 6.733 1.00 29.58 65 GLU A C 1
ATOM 556 O O . GLU A 1 65 ? 7.675 37.419 6.197 1.00 26.65 65 GLU A O 1
ATOM 562 N N . ILE A 1 66 ? 7.742 38.733 8.033 1.00 26.09 66 ILE A N 1
ATOM 563 C CA . ILE A 1 66 ? 7.372 37.645 8.946 1.00 25.16 66 ILE A CA 1
ATOM 564 C C . ILE A 1 66 ? 5.992 37.928 9.522 1.00 28.89 66 ILE A C 1
ATOM 565 O O . ILE A 1 66 ? 5.866 38.886 10.278 1.00 36.95 66 ILE A O 1
ATOM 570 N N . ALA A 1 67 ? 5.060 37.091 9.111 1.00 30.79 67 ALA A N 1
ATOM 571 C CA . ALA A 1 67 ? 3.653 37.209 9.474 1.00 30.55 67 ALA A CA 1
ATOM 572 C C . ALA A 1 67 ? 3.243 38.670 9.403 1.00 28.88 67 ALA A C 1
ATOM 573 O O . ALA A 1 67 ? 2.622 39.200 10.322 1.00 37.64 67 ALA A O 1
ATOM 575 N N . GLY A 1 68 ? 3.639 39.334 8.319 1.00 32.49 68 GLY A N 1
ATOM 576 C CA . GLY A 1 68 ? 3.196 40.720 8.125 1.00 38.01 68 GLY A CA 1
ATOM 577 C C . GLY A 1 68 ? 4.195 41.761 8.561 1.00 34.55 68 GLY A C 1
ATOM 578 O O . GLY A 1 68 ? 3.991 42.956 8.292 1.00 39.62 68 GLY A O 1
ATOM 579 N N . HIS A 1 69 ? 5.272 41.341 9.230 1.00 34.11 69 HIS A N 1
ATOM 580 C CA . HIS A 1 69 ? 6.247 42.276 9.770 1.00 32.37 69 HIS A CA 1
ATOM 581 C C . HIS A 1 69 ? 7.595 42.227 9.046 1.00 31.16 69 HIS A C 1
ATOM 582 O O . HIS A 1 69 ? 8.184 41.143 9.098 1.00 32.16 69 HIS A O 1
ATOM 589 N N . LYS A 1 70 ? 8.126 43.292 8.463 1.00 29.96 70 LYS A N 1
ATOM 590 C CA . LYS A 1 70 ? 9.436 43.323 7.795 1.00 30.77 70 LYS A CA 1
ATOM 591 C C . LYS A 1 70 ? 10.605 43.423 8.762 1.00 30.37 70 LYS A C 1
ATOM 592 O O . LYS A 1 70 ? 10.594 44.108 9.797 1.00 39.41 70 LYS A O 1
ATOM 603 N N . ALA A 1 71 ? 11.674 42.731 8.412 1.00 28.10 71 ALA A N 1
ATOM 604 C CA . ALA A 1 71 ? 12.887 42.762 9.215 1.00 28.20 71 ALA A CA 1
ATOM 605 C C . ALA A 1 71 ? 14.050 42.509 8.269 1.00 27.00 71 ALA A C 1
ATOM 606 O O . ALA A 1 71 ? 13.809 41.939 7.202 1.00 30.42 71 ALA A O 1
ATOM 608 N N . ILE A 1 72 ? 15.240 42.919 8.661 1.00 23.56 72 ILE A N 1
ATOM 609 C CA . ILE A 1 72 ? 16.426 42.734 7.824 1.00 23.25 72 ILE A CA 1
ATOM 610 C C . ILE A 1 72 ? 17.551 42.111 8.661 1.00 23.44 72 ILE A C 1
ATOM 611 O O . ILE A 1 72 ? 17.771 42.418 9.839 1.00 22.85 72 ILE A O 1
ATOM 616 N N . GLY A 1 73 ? 18.250 41.185 7.993 1.00 20.54 73 GLY A N 1
ATOM 617 C CA . GLY A 1 73 ? 19.380 40.611 8.696 1.00 20.83 73 GLY A CA 1
ATOM 618 C C . GLY A 1 73 ? 20.020 39.456 7.947 1.00 21.03 73 GLY A C 1
ATOM 619 O O . GLY A 1 73 ? 19.775 39.282 6.768 1.00 24.92 73 GLY A O 1
ATOM 620 N N . THR A 1 74 ? 20.832 38.678 8.651 1.00 21.30 74 THR A N 1
ATOM 621 C CA . THR A 1 74 ? 21.536 37.552 8.060 1.00 21.29 74 THR A CA 1
ATOM 622 C C . THR A 1 74 ? 20.615 36.345 7.975 1.00 18.96 74 THR A C 1
ATOM 623 O O . THR A 1 74 ? 19.874 36.076 8.936 1.00 20.65 74 THR A O 1
ATOM 627 N N . VAL A 1 75 ? 20.709 35.650 6.851 1.00 18.79 75 VAL A N 1
ATOM 628 C CA . VAL A 1 75 ? 19.954 34.419 6.654 1.00 16.72 75 VAL A CA 1
ATOM 629 C C . VAL A 1 75 ? 20.909 33.330 6.178 1.00 16.62 75 VAL A C 1
ATOM 630 O O . VAL A 1 75 ? 21.722 33.568 5.306 1.00 19.14 75 VAL A O 1
ATOM 634 N N . LEU A 1 76 ? 20.752 32.166 6.788 1.00 16.70 76 LEU A N 1
ATOM 635 C CA . LEU A 1 76 ? 21.550 30.987 6.484 1.00 16.00 76 LEU A CA 1
ATOM 636 C C . LEU A 1 76 ? 20.687 30.062 5.632 1.00 14.81 76 LEU A C 1
ATOM 637 O O . LEU A 1 76 ? 19.511 29.892 5.938 1.00 21.13 76 LEU A O 1
ATOM 642 N N . VAL A 1 77 ? 21.266 29.503 4.596 1.00 15.95 77 VAL A N 1
ATOM 643 C CA . VAL A 1 77 ? 20.588 28.615 3.662 1.00 17.01 77 VAL A CA 1
ATOM 644 C C . VAL A 1 77 ? 21.295 27.275 3.633 1.00 15.79 77 VAL A C 1
ATOM 645 O O . VAL A 1 77 ? 22.510 27.203 3.393 1.00 18.95 77 VAL A O 1
ATOM 649 N N . GLY A 1 78 ? 20.501 26.205 3.857 1.00 18.37 78 GLY A N 1
ATOM 650 C CA . GLY A 1 78 ? 21.130 24.897 3.899 1.00 19.08 78 GLY A CA 1
ATOM 651 C C . GLY A 1 78 ? 20.137 23.795 4.228 1.00 17.54 78 GLY A C 1
ATOM 652 O O . GLY A 1 78 ? 18.938 24.054 4.280 1.00 20.37 78 GLY A O 1
ATOM 653 N N . PRO A 1 79 ? 20.634 22.593 4.438 1.00 20.09 79 PRO A N 1
ATOM 654 C CA . PRO A 1 79 ? 19.765 21.418 4.614 1.00 22.57 79 PRO A CA 1
ATOM 655 C C . PRO A 1 79 ? 19.172 21.350 6.006 1.00 22.63 79 PRO A C 1
ATOM 656 O O . PRO A 1 79 ? 19.357 20.397 6.785 1.00 26.05 79 PRO A O 1
ATOM 660 N N . THR A 1 80 ? 18.420 22.366 6.374 1.00 20.13 80 THR A N 1
ATOM 661 C CA . THR A 1 80 ? 17.660 22.283 7.640 1.00 21.11 80 THR A CA 1
ATOM 662 C C . THR A 1 80 ? 16.338 21.531 7.483 1.00 20.04 80 THR A C 1
ATOM 663 O O . THR A 1 80 ? 15.705 21.637 6.406 1.00 22.45 80 THR A O 1
ATOM 667 N N . PRO A 1 81 ? 15.871 20.720 8.421 1.00 19.97 81 PRO A N 1
ATOM 668 C CA . PRO A 1 81 ? 14.629 19.963 8.199 1.00 21.66 81 PRO A CA 1
ATOM 669 C C . PRO A 1 81 ? 13.377 20.836 8.294 1.00 21.24 81 PRO A C 1
ATOM 670 O O . PRO A 1 81 ? 12.312 20.336 7.919 1.00 25.72 81 PRO A O 1
ATOM 674 N N . VAL A 1 82 ? 13.543 22.059 8.797 1.00 19.93 82 VAL A N 1
ATOM 675 C CA . VAL A 1 82 ? 12.423 22.993 8.940 1.00 19.69 82 VAL A CA 1
ATOM 676 C C . VAL A 1 82 ? 12.937 24.413 8.790 1.00 19.84 82 VAL A C 1
ATOM 677 O O . VAL A 1 82 ? 14.036 24.714 9.258 1.00 20.96 82 VAL A O 1
ATOM 681 N N . ASN A 1 83 ? 12.186 25.299 8.116 1.00 17.28 83 ASN A N 1
ATOM 682 C CA . ASN A 1 83 ? 12.584 26.701 8.071 1.00 15.34 83 ASN A CA 1
ATOM 683 C C . ASN A 1 83 ? 12.442 27.303 9.454 1.00 16.46 83 ASN A C 1
ATOM 684 O O . ASN A 1 83 ? 11.383 27.101 10.078 1.00 16.89 83 ASN A O 1
ATOM 689 N N . ILE A 1 84 ? 13.477 28.005 9.919 1.00 15.12 84 ILE A N 1
ATOM 690 C CA . ILE A 1 84 ? 13.342 28.566 11.265 1.00 15.65 84 ILE A CA 1
ATOM 691 C C . ILE A 1 84 ? 13.642 30.049 11.279 1.00 16.59 84 ILE A C 1
ATOM 692 O O . ILE A 1 84 ? 14.620 30.484 10.617 1.00 17.73 84 ILE A O 1
ATOM 701 N N . ILE A 1 85 ? 12.837 30.797 12.019 1.00 16.00 85 ILE A N 1
ATOM 702 C CA . ILE A 1 85 ? 13.138 32.228 12.230 1.00 14.99 85 ILE A CA 1
ATOM 703 C C . ILE A 1 85 ? 13.777 32.297 13.595 1.00 14.53 85 ILE A C 1
ATOM 704 O O . ILE A 1 85 ? 13.130 31.968 14.598 1.00 16.74 85 ILE A O 1
ATOM 709 N N . GLY A 1 86 ? 15.043 32.692 13.690 1.00 15.21 86 GLY A N 1
ATOM 710 C CA . GLY A 1 86 ? 15.681 32.654 14.999 1.00 15.76 86 GLY A CA 1
ATOM 711 C C . GLY A 1 86 ? 15.829 34.052 15.582 1.00 17.67 86 GLY A C 1
ATOM 712 O O . GLY A 1 86 ? 15.237 35.026 15.053 1.00 16.67 86 GLY A O 1
ATOM 713 N N . ARG A 1 87 ? 16.584 34.168 16.662 1.00 15.05 87 ARG A N 1
ATOM 714 C CA . AR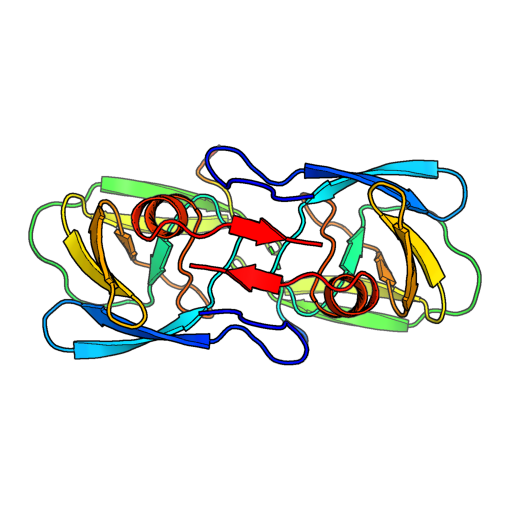G A 1 87 ? 16.557 35.416 17.440 1.00 13.53 87 ARG A CA 1
ATOM 715 C C . ARG A 1 87 ? 17.005 36.637 16.675 1.00 15.52 87 ARG A C 1
ATOM 716 O O . ARG A 1 87 ? 16.593 37.785 16.928 1.00 18.69 87 ARG A O 1
ATOM 724 N N . ASN A 1 88 ? 17.869 36.463 15.682 1.00 18.42 88 ASN A N 1
ATOM 725 C CA . ASN A 1 88 ? 18.392 37.640 14.958 1.00 17.88 88 ASN A CA 1
ATOM 726 C C . ASN A 1 88 ? 17.283 38.392 14.247 1.00 18.06 88 ASN A C 1
ATOM 727 O O . ASN A 1 88 ? 17.382 39.627 14.075 1.00 19.93 88 ASN A O 1
ATOM 732 N N . LEU A 1 89 ? 16.205 37.726 13.861 1.00 17.21 89 LEU A N 1
ATOM 733 C CA . LEU A 1 89 ? 15.068 38.446 13.247 1.00 17.65 89 LEU A CA 1
ATOM 734 C C . LEU A 1 89 ? 13.898 38.563 14.208 1.00 17.22 89 LEU A C 1
ATOM 735 O O . LEU A 1 89 ? 13.121 39.523 14.107 1.00 19.72 89 LEU A O 1
ATOM 740 N N . LEU A 1 90 ? 13.772 37.647 15.161 1.00 16.52 90 LEU A N 1
ATOM 741 C CA . LEU A 1 90 ? 12.676 37.807 16.147 1.00 18.69 90 LEU A CA 1
ATOM 742 C C . LEU A 1 90 ? 12.816 39.109 16.926 1.00 18.73 90 LEU A C 1
ATOM 743 O O . LEU A 1 90 ? 11.809 39.751 17.260 1.00 19.82 90 LEU A O 1
ATOM 748 N N . THR A 1 91 ? 14.046 39.548 17.210 1.00 17.80 91 THR A N 1
ATOM 749 C CA . THR A 1 91 ? 14.173 40.793 17.954 1.00 16.57 91 THR A CA 1
ATOM 750 C C . THR A 1 91 ? 13.646 41.964 17.142 1.00 16.68 91 THR A C 1
ATOM 751 O O . THR A 1 91 ? 13.084 42.942 17.682 1.00 20.19 91 THR A O 1
ATOM 755 N N . GLN A 1 92 ? 13.849 41.867 15.817 1.00 18.65 92 GLN A N 1
ATOM 756 C CA . GLN A 1 92 ? 13.484 42.994 14.945 1.00 18.03 92 GLN A CA 1
ATOM 757 C C . GLN A 1 92 ? 11.983 43.172 14.807 1.00 18.90 92 GLN A C 1
ATOM 758 O O . GLN A 1 92 ? 11.511 44.261 14.435 1.00 24.34 92 GLN A O 1
ATOM 764 N N . ILE A 1 93 ? 11.208 42.106 15.045 1.00 19.91 93 ILE A N 1
ATOM 765 C CA . ILE A 1 93 ? 9.749 42.244 14.942 1.00 19.86 93 ILE A CA 1
ATOM 766 C C . ILE A 1 93 ? 9.104 42.442 16.313 1.00 21.97 93 ILE A C 1
ATOM 767 O O . ILE A 1 93 ? 7.884 42.477 16.446 1.00 26.53 93 ILE A O 1
ATOM 772 N N . GLY A 1 94 ? 9.960 42.577 17.318 1.00 22.52 94 GLY A N 1
ATOM 773 C CA . GLY A 1 94 ? 9.603 42.900 18.686 1.00 23.96 94 GLY A CA 1
ATOM 774 C C . GLY A 1 94 ? 9.069 41.708 19.443 1.00 25.31 94 GLY A C 1
ATOM 775 O O . GLY A 1 94 ? 8.254 41.848 20.368 1.00 27.46 94 GLY A O 1
ATOM 776 N N . ALA A 1 95 ? 9.516 40.511 19.067 1.00 21.44 95 ALA A N 1
ATOM 777 C CA . ALA A 1 95 ? 8.910 39.357 19.739 1.00 21.27 95 ALA A CA 1
ATOM 778 C C . ALA A 1 95 ? 9.503 39.106 21.115 1.00 22.84 95 ALA A C 1
ATOM 779 O O . ALA A 1 95 ? 10.713 39.231 21.347 1.00 22.46 95 ALA A O 1
ATOM 781 N N . THR A 1 96 ? 8.626 38.699 22.034 1.00 21.75 96 THR A N 1
ATOM 782 C CA . THR A 1 96 ? 9.015 38.366 23.381 1.00 22.39 96 THR A CA 1
ATOM 783 C C . THR A 1 96 ? 8.322 37.081 23.845 1.00 22.40 96 THR A C 1
ATOM 784 O O . THR A 1 96 ? 7.271 36.712 23.337 1.00 21.56 96 THR A O 1
ATOM 788 N N . LEU A 1 97 ? 8.969 36.435 24.818 1.00 22.11 97 LEU A N 1
ATOM 789 C CA . LEU A 1 97 ? 8.374 35.284 25.487 1.00 20.78 97 LEU A CA 1
ATOM 790 C C . LEU A 1 97 ? 7.754 35.751 26.786 1.00 22.28 97 LEU A C 1
ATOM 791 O O . LEU A 1 97 ? 8.463 36.469 27.507 1.00 29.00 97 LEU A O 1
ATOM 796 N N . ASN A 1 98 ? 6.520 35.386 27.101 1.00 23.59 98 ASN A N 1
ATOM 797 C CA . ASN A 1 98 ? 5.922 35.992 28.301 1.00 23.98 98 ASN A CA 1
ATOM 798 C C . ASN A 1 98 ? 5.286 34.906 29.148 1.00 27.39 98 ASN A C 1
ATOM 799 O O . ASN A 1 98 ? 4.655 34.026 28.537 1.00 30.40 98 ASN A O 1
ATOM 804 N N . PHE A 1 99 ? 5.429 34.913 30.466 1.00 29.24 99 PHE A N 1
ATOM 805 C CA . PHE A 1 99 ? 4.699 33.949 31.303 1.00 29.99 99 PHE A CA 1
ATOM 806 C C . PHE A 1 99 ? 4.689 34.519 32.716 1.00 33.02 99 PHE A C 1
ATOM 807 O O . PHE A 1 99 ? 4.187 33.890 33.650 1.00 39.24 99 PHE A O 1
ATOM 816 N N . PRO B 1 1 ? 7.139 36.962 33.677 1.00 45.88 101 PRO B N 1
ATOM 817 C CA . PRO B 1 1 ? 8.285 37.409 32.894 1.00 44.50 101 PRO B CA 1
ATOM 818 C C . PRO B 1 1 ? 7.906 37.812 31.471 1.00 40.21 101 PRO B C 1
ATOM 819 O O . PRO B 1 1 ? 7.141 37.101 30.826 1.00 35.50 101 PRO B O 1
ATOM 823 N N . GLN B 1 2 ? 8.482 38.943 31.065 1.00 35.76 102 GLN B N 1
ATOM 824 C CA . GLN B 1 2 ? 8.645 39.316 29.686 1.00 37.20 102 GLN B CA 1
ATOM 825 C C . GLN B 1 2 ? 10.115 39.166 29.255 1.00 36.90 102 GLN B C 1
ATOM 826 O O . GLN B 1 2 ? 10.958 39.945 29.712 1.00 52.77 102 GLN B O 1
ATOM 832 N N . ILE B 1 3 ? 10.414 38.202 28.392 1.00 29.01 103 ILE B N 1
ATOM 833 C CA . ILE B 1 3 ? 11.782 37.856 28.024 1.00 28.07 103 ILE B CA 1
ATOM 834 C C . ILE B 1 3 ? 12.033 38.277 26.580 1.00 26.69 103 ILE B C 1
ATOM 835 O O . ILE B 1 3 ? 11.419 37.793 25.626 1.00 25.89 103 ILE B O 1
ATOM 840 N N . THR B 1 4 ? 12.944 39.242 26.416 1.00 26.52 104 THR B N 1
ATOM 841 C CA . THR B 1 4 ? 13.308 39.671 25.070 1.00 24.07 104 THR B CA 1
ATOM 842 C C . THR B 1 4 ? 14.344 38.710 24.507 1.00 22.11 104 THR B C 1
ATOM 843 O O . THR B 1 4 ? 14.791 37.783 25.210 1.00 25.82 104 THR B O 1
ATOM 847 N N . LEU B 1 5 ? 14.710 38.880 23.250 1.00 18.92 105 LEU B N 1
ATOM 848 C CA . LEU B 1 5 ? 15.496 37.801 22.629 1.00 18.79 105 LEU B CA 1
ATOM 849 C C . LEU B 1 5 ? 16.844 38.256 22.105 1.00 17.04 105 LEU B C 1
ATOM 850 O O . LEU B 1 5 ? 17.496 37.641 21.239 1.00 19.68 105 LEU B O 1
ATOM 855 N N . TRP B 1 6 ? 17.322 39.361 22.647 1.00 19.56 106 TRP B N 1
ATOM 856 C CA . TRP B 1 6 ? 18.612 39.934 22.223 1.00 21.39 106 TRP B CA 1
ATOM 857 C C . TRP B 1 6 ? 19.694 38.962 22.692 1.00 19.45 106 TRP B C 1
ATOM 858 O O . TRP B 1 6 ? 20.709 38.843 22.024 1.00 33.46 106 TRP B O 1
ATOM 869 N N . LYS B 1 7 ? 19.443 38.272 23.801 1.00 24.49 107 LYS B N 1
ATOM 870 C CA . LYS B 1 7 ? 20.290 37.217 24.339 1.00 23.83 107 LYS B CA 1
ATOM 871 C C . LYS B 1 7 ? 19.582 35.870 24.329 1.00 22.10 107 LYS B C 1
ATOM 872 O O . LYS B 1 7 ? 18.347 35.812 24.226 1.00 22.37 107 LYS B O 1
ATOM 883 N N . ARG B 1 8 ? 20.309 34.751 24.428 1.00 23.57 108 ARG B N 1
ATOM 884 C CA . ARG B 1 8 ? 19.573 33.470 24.566 1.00 20.56 108 ARG B CA 1
ATOM 885 C C . ARG B 1 8 ? 18.653 33.501 25.779 1.00 22.43 108 ARG B C 1
ATOM 886 O O . ARG B 1 8 ? 19.074 33.982 26.834 1.00 22.45 108 ARG B O 1
ATOM 894 N N . PRO B 1 9 ? 17.443 32.984 25.630 1.00 21.33 109 PRO B N 1
ATOM 895 C CA . PRO B 1 9 ? 16.489 32.936 26.760 1.00 19.56 109 PRO B CA 1
ATOM 896 C C . PRO B 1 9 ? 16.785 31.786 27.704 1.00 20.01 109 PRO B C 1
ATOM 897 O O . PRO B 1 9 ? 16.094 30.759 27.756 1.00 18.35 109 PRO B O 1
ATOM 901 N N . LEU B 1 10 ? 17.869 32.020 28.443 1.00 20.72 110 LEU B N 1
ATOM 902 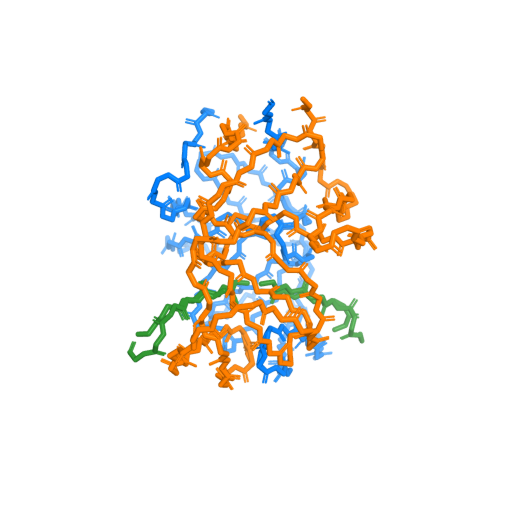C CA . LEU B 1 10 ? 18.388 31.027 29.387 1.00 18.93 110 LEU B CA 1
ATOM 903 C C . LEU B 1 10 ? 17.771 31.259 30.763 1.00 18.63 110 LEU B C 1
ATOM 904 O O . LEU B 1 10 ? 17.788 32.420 31.206 1.00 27.77 110 LEU B O 1
ATOM 909 N N . VAL B 1 11 ? 17.245 30.219 31.395 1.00 17.84 111 VAL B N 1
ATOM 910 C CA . VAL B 1 11 ? 16.725 30.337 32.748 1.00 19.85 111 VAL B CA 1
ATOM 911 C C . VAL B 1 11 ? 17.277 29.241 33.637 1.00 18.13 111 VAL B C 1
ATOM 912 O O . VAL B 1 11 ? 17.873 28.296 33.113 1.00 20.30 111 VAL B O 1
ATOM 916 N N . THR B 1 12 ? 17.087 29.393 34.955 1.00 19.16 112 THR B N 1
ATOM 917 C CA . THR B 1 12 ? 17.447 28.316 35.880 1.00 18.56 112 THR B CA 1
ATOM 918 C C . THR B 1 12 ? 16.264 27.376 36.080 1.00 18.14 112 THR B C 1
ATOM 919 O O . THR B 1 12 ? 15.145 27.880 36.243 1.00 20.48 112 THR B O 1
ATOM 923 N N . ILE B 1 13 ? 16.545 26.073 36.063 1.00 17.03 113 ILE B N 1
ATOM 924 C CA . ILE B 1 13 ? 15.522 25.065 36.306 1.00 15.40 113 ILE B CA 1
ATOM 925 C C . ILE B 1 13 ? 15.978 24.296 37.538 1.00 15.77 113 ILE B C 1
ATOM 926 O O . ILE B 1 13 ? 17.154 24.377 37.925 1.00 18.54 113 ILE B O 1
ATOM 931 N N . LYS B 1 14 ? 15.045 23.604 38.157 1.00 15.91 114 LYS B N 1
ATOM 932 C CA . LYS B 1 14 ? 15.394 22.735 39.266 1.00 15.39 114 LYS B CA 1
ATOM 933 C C . LYS B 1 14 ? 14.777 21.357 38.994 1.00 16.35 114 LYS B C 1
ATOM 934 O O . LYS B 1 14 ? 13.557 21.238 38.765 1.00 19.30 114 LYS B O 1
ATOM 943 N N . ILE B 1 15 ? 15.645 20.347 39.006 1.00 18.13 115 ILE B N 1
ATOM 944 C CA . ILE B 1 15 ? 15.172 18.992 38.770 1.00 18.88 115 ILE B CA 1
ATOM 945 C C . ILE B 1 15 ? 16.006 18.086 39.671 1.00 24.87 115 ILE B C 1
ATOM 946 O O . ILE B 1 15 ? 17.238 18.226 39.678 1.00 29.73 115 ILE B O 1
ATOM 951 N N . GLY B 1 16 ? 15.367 17.220 40.445 1.00 28.64 116 GLY B N 1
ATOM 952 C CA . GLY B 1 16 ? 16.048 16.332 41.369 1.00 33.01 116 GLY B CA 1
ATOM 953 C C . GLY B 1 16 ? 16.807 17.103 42.438 1.00 32.37 116 GLY B C 1
ATOM 954 O O . GLY B 1 16 ? 17.868 16.682 42.927 1.00 35.02 116 GLY B O 1
ATOM 955 N N . GLY B 1 17 ? 16.285 18.263 42.845 1.00 31.93 117 GLY B N 1
ATOM 956 C CA . GLY B 1 17 ? 16.965 19.040 43.869 1.00 29.47 117 GLY B CA 1
ATOM 957 C C . GLY B 1 17 ? 18.169 19.827 43.396 1.00 27.87 117 GLY B C 1
ATOM 958 O O . GLY B 1 17 ? 18.834 20.539 44.180 1.00 26.40 117 GLY B O 1
ATOM 959 N N . GLN B 1 18 ? 18.477 19.731 42.100 1.00 23.37 118 GLN B N 1
ATOM 960 C CA . GLN B 1 18 ? 19.631 20.397 41.521 1.00 26.61 118 GLN B CA 1
ATOM 961 C C . GLN B 1 18 ? 19.268 21.564 40.601 1.00 21.04 118 GLN B C 1
ATOM 962 O O . GLN B 1 18 ? 18.323 21.426 39.807 1.00 22.03 118 GLN B O 1
ATOM 973 N N . LEU B 1 19 ? 20.045 22.630 40.681 1.00 18.57 119 LEU B N 1
ATOM 974 C CA . LEU B 1 19 ? 19.850 23.759 39.759 1.00 18.55 119 LEU B CA 1
ATOM 975 C C . LEU B 1 19 ? 20.607 23.531 38.457 1.00 19.58 119 LEU B C 1
ATOM 976 O O . LEU B 1 19 ? 21.777 23.130 38.445 1.00 23.78 119 LEU B O 1
ATOM 981 N N . LYS B 1 20 ? 19.998 23.782 37.302 1.00 19.40 120 LYS B N 1
ATOM 982 C CA . LYS B 1 20 ? 20.649 23.671 36.017 1.00 19.78 120 LYS B CA 1
ATOM 983 C C . LYS B 1 20 ? 20.196 24.882 35.197 1.00 18.68 120 LYS B C 1
ATOM 984 O O . LYS B 1 20 ? 19.175 25.490 35.535 1.00 22.53 120 LYS B O 1
ATOM 990 N N . GLU B 1 21 ? 20.911 25.233 34.150 1.00 20.26 121 GLU B N 1
ATOM 991 C CA . GLU B 1 21 ? 20.557 26.250 33.171 1.00 20.64 121 GLU B CA 1
ATOM 992 C C . GLU B 1 21 ? 19.858 25.622 31.991 1.00 19.01 121 GLU B C 1
ATOM 993 O O . GLU B 1 21 ? 20.280 24.512 31.577 1.00 21.48 121 GLU B O 1
ATOM 1004 N N . ALA B 1 22 ? 18.818 26.245 31.437 1.00 17.45 122 ALA B N 1
ATOM 1005 C CA . ALA B 1 22 ? 18.184 25.616 30.270 1.00 14.91 122 ALA B CA 1
ATOM 1006 C C . ALA B 1 22 ? 17.651 26.714 29.365 1.00 13.95 122 ALA B C 1
ATOM 1007 O O . ALA B 1 22 ? 17.397 27.831 29.883 1.00 19.28 122 ALA B O 1
ATOM 1009 N N . LEU B 1 23 ? 17.468 26.396 28.090 1.00 14.25 123 LEU B N 1
ATOM 1010 C CA . LEU B 1 23 ? 17.016 27.299 27.060 1.00 14.72 123 LEU B CA 1
ATOM 1011 C C . LEU B 1 23 ? 15.529 27.166 26.809 1.00 14.72 123 LEU B C 1
ATOM 1012 O O . LEU B 1 23 ? 15.111 26.022 26.534 1.00 16.11 123 LEU B O 1
ATOM 1017 N N . LEU B 1 24 ? 14.791 28.275 26.889 1.00 14.70 124 LEU B N 1
ATOM 1018 C CA . LEU B 1 24 ? 13.374 28.183 26.530 1.00 13.74 124 LEU B CA 1
ATOM 1019 C C . LEU B 1 24 ? 13.228 28.146 25.025 1.00 14.83 124 LEU B C 1
ATOM 1020 O O . LEU B 1 24 ? 13.615 29.104 24.362 1.00 17.50 124 LEU B O 1
ATOM 1025 N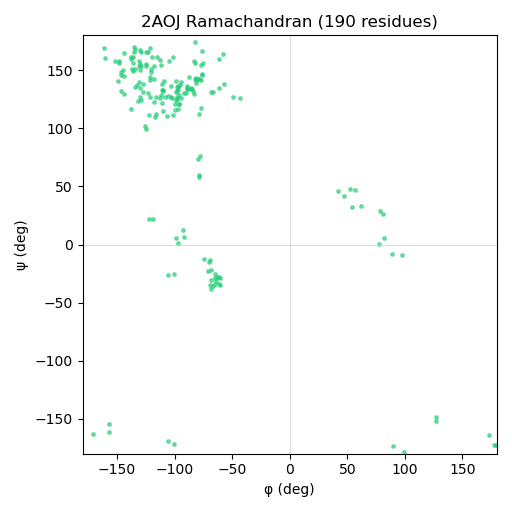 N . ASP B 1 25 ? 12.701 27.066 24.460 1.00 14.33 125 ASP B N 1
ATOM 1026 C CA . ASP B 1 25 ? 12.770 26.875 23.015 1.00 14.10 125 ASP B CA 1
ATOM 1027 C C . ASP B 1 25 ? 11.402 26.629 22.385 1.00 14.68 125 ASP B C 1
ATOM 1028 O O . ASP B 1 25 ? 10.883 25.500 22.449 1.00 14.86 125 ASP B O 1
ATOM 1033 N N . THR B 1 26 ? 10.837 27.662 21.759 1.00 13.11 126 THR B N 1
ATOM 1034 C CA . THR B 1 26 ? 9.501 27.508 21.164 1.00 13.73 126 THR B CA 1
ATOM 1035 C C . THR B 1 26 ? 9.546 26.597 19.957 1.00 15.31 126 THR B C 1
ATOM 1036 O O . THR B 1 26 ? 8.485 26.139 19.496 1.00 16.71 126 THR B O 1
ATOM 1040 N N . GLY B 1 27 ? 10.766 26.330 19.476 1.00 15.47 127 GLY B N 1
ATOM 1041 C CA . GLY B 1 27 ? 10.953 25.462 18.297 1.00 14.54 127 GLY B CA 1
ATOM 1042 C C . GLY B 1 27 ? 11.146 24.017 18.707 1.00 14.76 127 GLY B C 1
ATOM 1043 O O . GLY B 1 27 ? 11.458 23.186 17.827 1.00 17.30 127 GLY B O 1
ATOM 1044 N N . ALA B 1 28 ? 11.000 23.669 19.986 1.00 13.79 128 ALA B N 1
ATOM 1045 C CA . ALA B 1 28 ? 11.171 22.286 20.456 1.00 12.94 128 ALA B CA 1
ATOM 1046 C C . ALA B 1 28 ? 9.842 21.713 20.909 1.00 14.22 128 ALA B C 1
ATOM 1047 O O . ALA B 1 28 ? 9.146 22.364 21.708 1.00 14.93 128 ALA B O 1
ATOM 1049 N N . ASP B 1 29 ? 9.469 20.537 20.420 1.00 14.74 129 ASP B N 1
ATOM 1050 C CA . ASP B 1 29 ? 8.221 19.915 20.864 1.00 16.51 129 ASP B CA 1
ATOM 1051 C C . ASP B 1 29 ? 8.354 19.483 22.317 1.00 15.92 129 ASP B C 1
ATOM 1052 O O . ASP B 1 29 ? 7.365 19.572 23.071 1.00 18.22 129 ASP B O 1
ATOM 1057 N N . ASP B 1 30 ? 9.539 18.987 22.652 1.00 14.58 130 ASP B N 1
ATOM 1058 C CA . ASP B 1 30 ? 9.816 18.275 23.887 1.00 14.15 130 ASP B CA 1
ATOM 1059 C C . ASP B 1 30 ? 10.895 18.939 24.714 1.00 13.10 130 ASP B C 1
ATOM 1060 O O . ASP B 1 30 ? 11.571 19.854 24.269 1.00 19.87 130 ASP B O 1
ATOM 1065 N N . THR B 1 31 ? 11.061 18.492 25.945 1.00 14.91 131 THR B N 1
ATOM 1066 C CA . THR B 1 31 ? 12.091 18.989 26.876 1.00 14.71 131 THR B CA 1
ATOM 1067 C C . THR B 1 31 ? 13.204 17.962 26.927 1.00 13.62 131 THR B C 1
ATOM 1068 O O . THR B 1 31 ? 12.912 16.772 27.151 1.00 17.62 131 THR B O 1
ATOM 1072 N N . VAL B 1 32 ? 14.438 18.399 26.688 1.00 13.86 132 VAL B N 1
ATOM 1073 C CA . VAL B 1 32 ? 15.539 17.463 26.588 1.00 16.46 132 VAL B CA 1
ATOM 1074 C C . VAL B 1 32 ? 16.642 17.967 27.488 1.00 15.18 132 VAL B C 1
ATOM 1075 O O . VAL B 1 32 ? 17.052 19.122 27.348 1.00 16.64 132 VAL B O 1
ATOM 1079 N N . ILE B 1 33 ? 17.141 17.139 28.374 1.00 15.93 133 ILE B N 1
ATOM 1080 C CA . ILE B 1 33 ? 18.192 17.521 29.326 1.00 17.33 133 ILE B CA 1
ATOM 1081 C C . ILE B 1 33 ? 19.426 16.665 29.161 1.00 17.63 133 ILE B C 1
ATOM 1082 O O . ILE B 1 33 ? 19.371 15.479 28.736 1.00 20.97 133 ILE B O 1
ATOM 1091 N N . GLU B 1 34 ? 20.606 17.204 29.476 1.00 19.01 134 GLU B N 1
ATOM 1092 C CA . GLU B 1 34 ? 21.870 16.443 29.391 1.00 23.03 134 GLU B CA 1
ATOM 1093 C C . GLU B 1 34 ? 21.845 15.242 30.321 1.00 25.49 134 GLU B C 1
ATOM 1094 O O . GLU B 1 34 ? 21.058 15.241 31.264 1.00 25.25 134 GLU B O 1
ATOM 1104 N N . GLU B 1 35 ? 22.664 14.223 30.135 1.00 26.98 135 GLU B N 1
ATOM 1105 C CA . GLU B 1 35 ? 22.747 13.023 30.968 1.00 31.04 135 GLU B CA 1
ATOM 1106 C C . GLU B 1 35 ? 22.706 13.351 32.462 1.00 27.92 135 GLU B C 1
ATOM 1107 O O . GLU B 1 35 ? 23.491 14.175 32.977 1.00 35.13 135 GLU B O 1
ATOM 1118 N N . MET B 1 36 ? 21.780 12.721 33.152 1.00 29.85 136 MET B N 1
ATOM 1119 C CA . MET B 1 36 ? 21.634 12.844 34.589 1.00 35.14 136 MET B CA 1
ATOM 1120 C C . MET B 1 36 ? 20.798 11.657 35.065 1.00 34.68 136 MET B C 1
ATOM 1121 O O . MET B 1 36 ? 20.218 10.947 34.233 1.00 36.15 136 MET B O 1
ATOM 1126 N N . SER B 1 37 ? 20.710 11.421 36.364 1.00 35.51 137 SER B N 1
ATOM 1127 C CA . SER B 1 37 ? 19.909 10.328 36.904 1.00 34.99 137 SER B 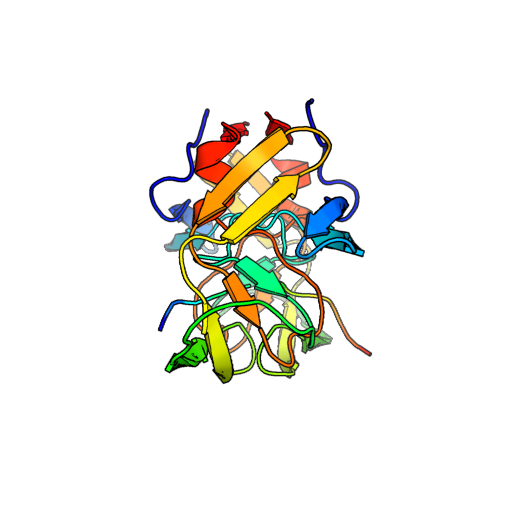CA 1
ATOM 1128 C C . SER B 1 37 ? 18.510 10.801 37.285 1.00 33.89 137 SER B C 1
ATOM 1129 O O . SER B 1 37 ? 18.352 11.781 38.028 1.00 35.51 137 SER B O 1
ATOM 1134 N N . LEU B 1 38 ? 17.497 10.126 36.762 1.00 29.22 138 LEU B N 1
ATOM 1135 C CA . LEU B 1 38 ? 16.101 10.427 37.068 1.00 28.73 138 LEU B CA 1
ATOM 1136 C C . LEU B 1 38 ? 15.454 9.141 37.578 1.00 30.09 138 LEU B C 1
ATOM 1137 O O . LEU B 1 38 ? 15.920 8.052 37.227 1.00 31.33 138 LEU B O 1
ATOM 1142 N N . PRO B 1 39 ? 14.415 9.224 38.390 1.00 30.27 139 PRO B N 1
ATOM 1143 C CA . PRO B 1 39 ? 13.801 8.009 38.924 1.00 31.83 139 PRO B CA 1
ATOM 1144 C C . PRO B 1 39 ? 12.789 7.358 37.987 1.00 29.74 139 PRO B C 1
ATOM 1145 O O . PRO B 1 39 ? 12.217 8.007 37.107 1.00 33.12 139 PRO B O 1
ATOM 1149 N N . GLY B 1 40 ? 12.593 6.059 38.260 1.00 26.40 140 GLY B N 1
ATOM 1150 C CA . GLY B 1 40 ? 11.585 5.317 37.545 1.00 25.27 140 GLY B CA 1
ATOM 1151 C C . GLY B 1 40 ? 12.092 4.674 36.281 1.00 24.43 140 GLY B C 1
ATOM 1152 O O . GLY B 1 40 ? 13.270 4.669 35.934 1.00 29.42 140 GLY B O 1
ATOM 1153 N N . ARG B 1 41 ? 11.126 4.111 35.568 1.00 24.30 141 ARG B N 1
ATOM 1154 C CA . ARG B 1 41 ? 11.396 3.456 34.299 1.00 21.96 141 ARG B CA 1
ATOM 1155 C C . ARG B 1 41 ? 11.466 4.464 33.174 1.00 20.70 141 ARG B C 1
ATOM 1156 O O . ARG B 1 41 ? 10.894 5.554 33.229 1.00 27.11 141 ARG B O 1
ATOM 1164 N N . TRP B 1 42 ? 12.168 4.062 32.127 1.00 19.85 142 TRP B N 1
ATOM 1165 C CA . TRP B 1 42 ? 12.215 4.917 30.952 1.00 19.15 142 TRP B CA 1
ATOM 1166 C C . TRP B 1 42 ? 11.867 4.103 29.707 1.00 18.27 142 TRP B C 1
ATOM 1167 O O . TRP B 1 42 ? 11.873 2.876 29.778 1.00 20.76 142 TRP B O 1
ATOM 1178 N N . LYS B 1 43 ? 11.595 4.842 28.643 1.00 21.02 143 LYS B N 1
ATOM 1179 C CA . LYS B 1 43 ? 11.246 4.264 27.358 1.00 24.60 143 LYS B CA 1
ATOM 1180 C C . LYS B 1 43 ? 12.120 4.936 26.316 1.00 23.40 143 LYS B C 1
ATOM 1181 O O . LYS B 1 43 ? 12.566 6.073 26.485 1.00 21.36 143 LYS B O 1
ATOM 1192 N N . PRO B 1 44 ? 12.357 4.267 25.202 1.00 26.77 144 PRO B N 1
ATOM 1193 C CA . PRO B 1 44 ? 13.248 4.771 24.172 1.00 28.35 144 PRO B CA 1
ATOM 1194 C C . PRO B 1 44 ? 12.549 5.781 23.280 1.00 29.38 144 PRO B C 1
ATOM 1195 O O . PRO B 1 44 ? 11.374 5.613 22.982 1.00 36.25 144 PRO B O 1
ATOM 1199 N N . LYS B 1 45 ? 13.263 6.810 22.852 1.00 25.59 145 LYS B N 1
ATOM 1200 C CA . LYS B 1 45 ? 12.728 7.766 21.898 1.00 25.34 145 LYS B CA 1
ATOM 1201 C C . LYS B 1 45 ? 13.875 8.248 21.025 1.00 26.29 145 LYS B C 1
ATOM 1202 O O . LYS B 1 45 ? 15.010 8.303 21.498 1.00 25.99 145 LYS B O 1
ATOM 1213 N N . MET B 1 46 ? 13.532 8.564 19.785 1.00 24.50 146 MET B N 1
ATOM 1214 C CA . MET B 1 46 ? 14.386 9.211 18.827 1.00 24.27 146 MET B CA 1
ATOM 1215 C C . MET B 1 46 ? 13.860 10.618 18.610 1.00 23.31 146 MET B C 1
ATOM 1216 O O . MET B 1 46 ? 12.645 10.704 18.434 1.00 26.22 146 MET B O 1
ATOM 1225 N N . ILE B 1 47 ? 14.734 11.613 18.641 1.00 21.16 147 ILE B N 1
ATOM 1226 C CA . ILE B 1 47 ? 14.304 12.987 18.367 1.00 18.26 147 ILE B CA 1
ATOM 1227 C C . ILE B 1 47 ? 15.240 13.585 17.335 1.00 19.99 147 ILE B C 1
ATOM 1228 O O . ILE B 1 47 ? 16.413 13.213 17.246 1.00 28.24 147 ILE B O 1
ATOM 1233 N N . GLY B 1 48 ? 14.690 14.505 16.537 1.00 20.64 148 GLY B N 1
ATOM 1234 C CA . GLY B 1 48 ? 15.527 14.992 15.442 1.00 21.98 148 GLY B CA 1
ATOM 1235 C C . GLY B 1 48 ? 15.539 16.491 15.442 1.00 20.07 148 GLY B C 1
ATOM 1236 O O . GLY B 1 48 ? 14.576 17.117 15.919 1.00 27.58 148 GLY B O 1
ATOM 1237 N N . GLY B 1 49 ? 16.619 17.057 14.911 1.00 23.15 149 GLY B N 1
ATOM 1238 C CA . GLY B 1 49 ? 16.628 18.520 14.836 1.00 28.25 149 GLY B CA 1
ATOM 1239 C C . GLY B 1 49 ? 17.608 18.885 13.741 1.00 21.26 149 GLY B C 1
ATOM 1240 O O . GLY B 1 49 ? 17.884 18.081 12.841 1.00 23.92 149 GLY B O 1
ATOM 1241 N N . ILE B 1 50 ? 18.177 20.085 13.826 1.00 22.20 150 ILE B N 1
ATOM 1242 C CA A ILE B 1 50 ? 19.008 20.532 12.722 0.52 21.37 150 ILE B CA 1
ATOM 1243 C CA B ILE B 1 50 ? 19.183 20.463 12.833 0.48 20.28 150 ILE B CA 1
ATOM 1244 C C A ILE B 1 50 ? 20.158 19.639 12.374 0.52 21.28 150 ILE B C 1
ATOM 1245 C C B ILE B 1 50 ? 20.370 19.556 13.067 0.48 20.84 150 ILE B C 1
ATOM 1246 O O A ILE B 1 50 ? 20.533 19.728 11.190 0.52 34.46 150 ILE B O 1
ATOM 1247 O O B ILE B 1 50 ? 20.763 19.363 14.217 0.48 17.83 150 ILE B O 1
ATOM 1254 N N A GLY B 1 51 ? 20.789 18.787 13.175 0.52 20.25 151 GLY B N 1
ATOM 1255 N N B GLY B 1 51 ? 20.945 18.957 12.020 0.48 22.93 151 GLY B N 1
ATOM 1256 C CA A GLY B 1 51 ? 21.912 18.109 12.495 0.52 23.13 151 GLY B CA 1
ATOM 1257 C CA B GLY B 1 51 ? 22.065 18.086 12.298 0.48 23.08 151 GLY B CA 1
ATOM 1258 C C . GLY B 1 51 ? 21.674 16.624 12.302 1.00 23.58 151 GLY B C 1
ATOM 1259 O O . GLY B 1 51 ? 22.593 15.845 12.016 1.00 32.68 151 GLY B O 1
ATOM 1260 N N . GLY B 1 52 ? 20.420 16.238 12.538 1.00 24.42 152 GLY B N 1
ATOM 1261 C CA . GLY B 1 52 ? 20.024 14.838 12.465 1.00 22.95 152 GLY B CA 1
ATOM 1262 C C . GLY B 1 52 ? 19.316 14.382 13.735 1.00 25.64 152 GLY B C 1
ATOM 1263 O O . GLY B 1 52 ? 18.627 15.143 14.420 1.00 28.3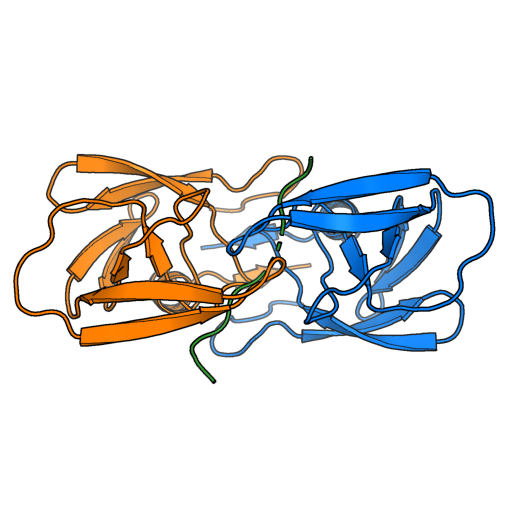4 152 GLY B O 1
ATOM 1264 N N . PHE B 1 53 ? 19.480 13.120 14.071 1.00 27.72 153 PHE B N 1
ATOM 1265 C CA . PHE B 1 53 ? 18.729 12.507 15.149 1.00 27.95 153 PHE B CA 1
ATOM 1266 C C . PHE B 1 53 ? 19.627 12.020 16.281 1.00 27.39 153 PHE B C 1
ATOM 1267 O O . PHE B 1 53 ? 20.786 11.671 16.058 1.00 32.99 153 PHE B O 1
ATOM 1275 N N . ILE B 1 54 ? 19.041 11.978 17.461 1.00 25.53 154 ILE B N 1
ATOM 1276 C CA . ILE B 1 54 ? 19.714 11.376 18.613 1.00 25.28 154 ILE B CA 1
ATOM 1277 C C . ILE B 1 54 ? 18.730 10.513 19.402 1.00 25.11 154 ILE B C 1
ATOM 1278 O O . ILE B 1 54 ? 17.537 10.785 19.394 1.00 25.00 154 ILE B O 1
ATOM 1283 N N . LYS B 1 55 ? 19.279 9.493 20.052 1.00 23.98 155 LYS B N 1
ATOM 1284 C CA . LYS B 1 55 ? 18.576 8.603 20.944 1.00 21.49 155 LYS B CA 1
ATOM 1285 C C . LYS B 1 55 ? 18.506 9.211 22.331 1.00 19.58 155 LYS B C 1
ATOM 1286 O O . LYS B 1 55 ? 19.544 9.681 22.810 1.00 25.69 155 LYS B O 1
ATOM 1297 N N . VAL B 1 56 ? 17.324 9.201 22.932 1.00 19.74 156 VAL B N 1
ATOM 1298 C CA . VAL B 1 56 ? 17.187 9.714 24.282 1.00 17.46 156 VAL B CA 1
ATOM 1299 C C . VAL B 1 56 ? 16.359 8.755 25.145 1.00 17.28 156 VAL B C 1
ATOM 1300 O O . VAL B 1 56 ? 15.731 7.817 24.601 1.00 21.53 156 VAL B O 1
ATOM 1304 N N . ARG B 1 57 ? 16.358 8.985 26.460 1.00 17.97 157 ARG B N 1
ATOM 1305 C CA . ARG B 1 57 ? 15.585 8.157 27.380 1.00 14.88 157 ARG B CA 1
ATOM 1306 C C . ARG B 1 57 ? 14.410 9.015 27.852 1.00 15.68 157 ARG B C 1
ATOM 1307 O O . ARG B 1 57 ? 14.637 10.130 28.306 1.00 18.50 157 ARG B O 1
ATOM 1315 N N . GLN B 1 58 ? 13.187 8.512 27.719 1.00 16.33 158 GLN B N 1
ATOM 1316 C CA . GLN B 1 58 ? 11.997 9.250 28.112 1.00 15.40 158 GLN B CA 1
ATOM 1317 C C . GLN B 1 58 ? 11.580 8.829 29.503 1.00 16.65 158 GLN B C 1
ATOM 1318 O O . GLN B 1 58 ? 11.298 7.620 29.689 1.00 19.94 158 GLN B O 1
ATOM 1324 N N . TYR B 1 59 ? 11.549 9.815 30.402 1.00 18.14 159 TYR B N 1
ATOM 1325 C CA . TYR B 1 59 ? 11.043 9.680 31.765 1.00 18.35 159 TYR B CA 1
ATOM 1326 C C . TYR B 1 59 ? 9.736 10.465 31.918 1.00 18.77 159 TYR B C 1
ATOM 1327 O O . TYR B 1 59 ? 9.660 11.633 31.519 1.00 22.66 159 TYR B O 1
ATOM 1336 N N . ASP B 1 60 ? 8.706 9.858 32.509 1.00 22.74 160 ASP B N 1
ATOM 1337 C CA . ASP B 1 60 ? 7.416 10.516 32.643 1.00 26.49 160 ASP B CA 1
ATOM 1338 C C . ASP B 1 60 ? 7.201 10.990 34.080 1.00 29.25 160 ASP B C 1
ATOM 1339 O O . ASP B 1 60 ? 7.817 10.460 35.002 1.00 32.85 160 ASP B O 1
ATOM 1344 N N . GLN B 1 61 ? 6.321 11.970 34.226 1.00 26.35 161 GLN B N 1
ATOM 1345 C CA . GLN B 1 61 ? 5.882 12.454 35.535 1.00 31.09 161 GLN B CA 1
ATOM 1346 C C . GLN B 1 61 ? 7.053 12.905 36.399 1.00 26.70 161 GLN B C 1
ATOM 1347 O O . GLN B 1 61 ? 7.189 12.642 37.583 1.00 34.40 161 GLN B O 1
ATOM 1363 N N . ILE B 1 62 ? 7.951 13.701 35.790 1.00 21.82 162 ILE B N 1
ATOM 1364 C CA . ILE B 1 62 ? 9.098 14.295 36.470 1.00 19.82 162 ILE B CA 1
ATOM 1365 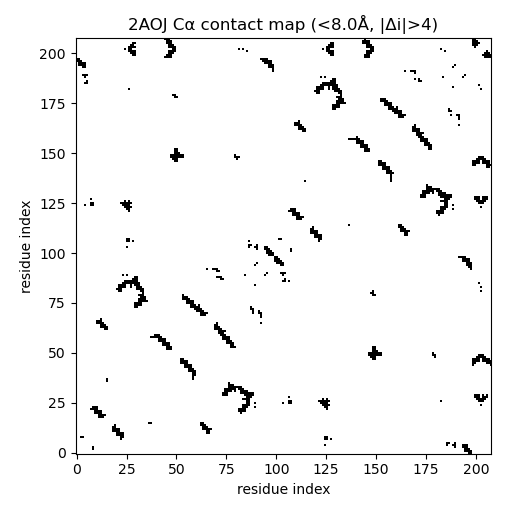C C . ILE B 1 62 ? 8.723 15.641 37.043 1.00 19.59 162 ILE B C 1
ATOM 1366 O O . ILE B 1 62 ? 8.147 16.492 36.365 1.00 18.88 162 ILE B O 1
ATOM 1371 N N . ILE B 1 63 ? 9.040 15.859 38.319 1.00 20.98 163 ILE B N 1
ATOM 1372 C CA . ILE B 1 63 ? 8.766 17.190 38.863 1.00 21.01 163 ILE B CA 1
ATOM 1373 C C . ILE B 1 63 ? 9.899 18.129 38.522 1.00 20.67 163 ILE B C 1
ATOM 1374 O O . ILE B 1 63 ? 11.087 17.854 38.739 1.00 24.68 163 ILE B O 1
ATOM 1379 N N . ILE B 1 64 ? 9.546 19.289 37.964 1.00 20.34 164 ILE B N 1
ATOM 1380 C CA . ILE B 1 64 ? 10.585 20.216 37.523 1.00 19.80 164 ILE B CA 1
ATOM 1381 C C . ILE B 1 64 ? 10.096 21.637 37.786 1.00 21.40 164 ILE B C 1
ATOM 1382 O O . ILE B 1 64 ? 8.906 21.935 37.672 1.00 27.51 164 ILE B O 1
ATOM 1387 N N . GLU B 1 65 ? 10.963 22.545 38.149 1.00 19.12 165 GLU B N 1
ATOM 1388 C CA . GLU B 1 65 ? 10.684 23.971 38.320 1.00 15.99 165 GLU B CA 1
ATOM 1389 C C . GLU B 1 65 ? 11.393 24.723 37.204 1.00 18.20 165 GLU B C 1
ATOM 1390 O O . GLU B 1 65 ? 12.579 24.446 36.992 1.00 18.62 165 GLU B O 1
ATOM 1401 N N . ILE B 1 66 ? 10.669 25.619 36.557 1.00 18.60 166 ILE B N 1
ATOM 1402 C CA . ILE B 1 66 ? 11.230 26.389 35.453 1.00 18.45 166 ILE B CA 1
ATOM 1403 C C . ILE B 1 66 ? 11.123 27.884 35.755 1.00 17.93 166 ILE B C 1
ATOM 1404 O O . ILE B 1 66 ? 9.995 28.366 35.789 1.00 21.17 166 ILE B O 1
ATOM 1409 N N . ALA B 1 67 ? 12.262 28.531 35.984 1.00 18.94 167 ALA B N 1
ATOM 1410 C CA . ALA B 1 67 ? 12.248 29.945 36.365 1.00 21.73 167 ALA B CA 1
ATOM 1411 C C . ALA B 1 67 ? 11.224 30.189 37.479 1.00 21.63 167 ALA B C 1
ATOM 1412 O O . ALA B 1 67 ? 10.470 31.174 37.449 1.00 25.47 167 ALA B O 1
ATOM 1414 N N . GLY B 1 68 ? 11.184 29.264 38.443 1.00 22.10 168 GLY B N 1
ATOM 1415 C CA . GLY B 1 68 ? 10.291 29.401 39.564 1.00 23.07 168 GLY B CA 1
ATOM 1416 C C . GLY B 1 68 ? 8.912 28.818 39.376 1.00 22.35 168 GLY B C 1
ATOM 1417 O O . GLY B 1 68 ? 8.133 28.758 40.337 1.00 28.50 168 GLY B O 1
ATOM 1418 N N . HIS B 1 69 ? 8.534 28.381 38.191 1.00 20.46 169 HIS B N 1
ATOM 1419 C CA . HIS B 1 69 ? 7.176 27.872 38.016 1.00 20.77 169 HIS B CA 1
ATOM 1420 C C . HIS B 1 69 ? 7.200 26.355 38.083 1.00 20.81 169 HIS B C 1
ATOM 1421 O O . HIS B 1 69 ? 8.051 25.750 37.390 1.00 21.38 169 HIS B O 1
ATOM 1428 N N . LYS B 1 70 ? 6.312 25.747 38.868 1.00 22.45 170 LYS B N 1
ATOM 1429 C CA . LYS B 1 70 ? 6.347 24.278 38.946 1.00 26.38 170 LYS B CA 1
ATOM 1430 C C . LYS B 1 70 ? 5.630 23.644 37.759 1.00 25.10 170 LYS B C 1
ATOM 1431 O O . LYS B 1 70 ? 4.565 24.106 37.345 1.00 30.59 170 LYS B O 1
ATOM 1442 N N . ALA B 1 71 ? 6.228 22.549 37.290 1.00 23.19 171 ALA B N 1
ATOM 1443 C CA . ALA B 1 71 ? 5.621 21.689 36.281 1.00 20.82 171 ALA B CA 1
ATOM 1444 C C . ALA B 1 71 ? 5.805 20.216 36.682 1.00 18.90 171 ALA B C 1
ATOM 1445 O O . ALA B 1 71 ? 6.662 19.909 37.527 1.00 21.70 171 ALA B O 1
ATOM 1447 N N . ILE B 1 72 ? 4.986 19.347 36.078 1.00 17.56 172 ILE B N 1
ATOM 1448 C CA . ILE B 1 72 ? 5.139 17.892 36.204 1.00 16.80 172 ILE B CA 1
ATOM 1449 C C . ILE B 1 72 ? 4.906 17.331 34.802 1.00 16.35 172 ILE B C 1
ATOM 1450 O O . ILE B 1 72 ? 3.818 17.459 34.254 1.00 19.92 172 ILE B O 1
ATOM 1455 N N . GLY B 1 73 ? 5.939 16.711 34.235 1.00 18.26 173 GLY B N 1
ATOM 1456 C CA . GLY B 1 73 ? 5.739 16.228 32.871 1.00 18.54 173 GLY B CA 1
ATOM 1457 C C . GLY B 1 73 ? 6.886 15.365 32.416 1.00 17.25 173 GLY B C 1
ATOM 1458 O O . GLY B 1 73 ? 7.676 14.867 33.225 1.00 19.26 173 GLY B O 1
ATOM 1459 N N . THR B 1 74 ? 6.933 15.204 31.108 1.00 18.30 174 THR B N 1
ATOM 1460 C CA . THR B 1 74 ? 7.892 14.282 30.477 1.00 17.17 174 THR B CA 1
ATOM 1461 C C . THR B 1 74 ? 9.207 14.980 30.200 1.00 15.30 174 THR B C 1
ATOM 1462 O O . THR B 1 74 ? 9.194 16.089 29.678 1.00 16.49 174 THR B O 1
ATOM 1466 N N . VAL B 1 75 ? 10.298 14.302 30.559 1.00 15.07 175 VAL B N 1
ATOM 1467 C CA . VAL B 1 75 ? 11.634 14.823 30.323 1.00 15.08 175 VAL B CA 1
ATOM 1468 C C . VAL B 1 75 ? 12.417 13.758 29.583 1.00 15.18 175 VAL B C 1
ATOM 1469 O O . VAL B 1 75 ? 12.400 12.579 29.984 1.00 19.00 175 VAL B O 1
ATOM 1473 N N . LEU B 1 76 ? 13.055 14.195 28.507 1.00 15.85 176 LEU B N 1
ATOM 1474 C CA . LEU B 1 76 ? 13.960 13.337 27.727 1.00 14.21 176 LEU B CA 1
ATOM 1475 C C . LEU B 1 76 ? 15.395 13.608 28.154 1.00 15.31 176 LEU B C 1
ATOM 1476 O O . LEU B 1 76 ? 15.776 14.773 28.312 1.00 18.87 176 LEU B O 1
ATOM 1481 N N . VAL B 1 77 ? 16.120 12.509 28.334 1.00 15.21 177 VAL B N 1
ATOM 1482 C CA . VAL B 1 77 ? 17.535 12.621 28.730 1.00 16.30 177 VAL B CA 1
ATOM 1483 C C . VAL B 1 77 ? 18.461 12.065 27.666 1.00 15.63 177 VAL B C 1
ATOM 1484 O O . VAL B 1 77 ? 18.296 10.941 27.202 1.00 17.99 177 VAL B O 1
ATOM 1488 N N . GLY B 1 78 ? 19.439 12.873 27.251 1.00 18.72 178 GLY B N 1
ATOM 1489 C CA . GLY B 1 78 ? 20.352 12.357 26.236 1.00 21.56 178 GLY B CA 1
ATOM 1490 C C . GLY B 1 78 ? 21.409 13.370 25.839 1.00 19.22 178 GLY B C 1
ATOM 1491 O O . GLY B 1 78 ? 21.497 14.432 26.459 1.00 21.38 178 GLY B O 1
ATOM 1492 N N . PRO B 1 79 ? 22.193 13.080 24.822 1.00 23.76 179 PRO B N 1
ATOM 1493 C CA . PRO B 1 79 ? 23.350 13.945 24.496 1.00 27.31 179 PRO B CA 1
ATOM 1494 C C . PRO B 1 79 ? 22.976 15.197 23.745 1.00 28.32 179 PRO B C 1
ATOM 1495 O O . PRO B 1 79 ? 23.449 15.494 22.643 1.00 25.78 179 PRO B O 1
ATOM 1499 N N . THR B 1 80 ? 22.110 16.013 24.325 1.00 23.29 180 THR B N 1
ATOM 1500 C CA . THR B 1 80 ? 21.814 17.315 23.743 1.00 19.04 180 THR B CA 1
ATOM 1501 C C . THR B 1 80 ? 22.939 18.310 24.017 1.00 18.43 180 THR B C 1
ATOM 1502 O O . THR B 1 80 ? 23.572 18.212 25.085 1.00 19.83 180 THR B O 1
ATOM 1506 N N . PRO B 1 81 ? 23.244 19.243 23.108 1.00 18.41 181 PRO B N 1
ATOM 1507 C CA . PRO B 1 81 ? 24.295 20.229 23.380 1.00 19.77 181 PRO B CA 1
ATOM 1508 C C . PRO B 1 81 ? 23.926 21.228 24.469 1.00 19.49 181 PRO B C 1
ATOM 1509 O O . PRO B 1 81 ? 24.819 21.840 25.049 1.00 26.27 181 PRO B O 1
ATOM 1513 N N . VAL B 1 82 ? 22.651 21.403 24.720 1.00 18.00 182 VAL B N 1
ATOM 1514 C CA . VAL B 1 82 ? 22.126 22.350 25.701 1.00 20.85 182 VAL B CA 1
ATOM 1515 C C . VAL B 1 82 ? 20.863 21.778 26.310 1.00 18.19 182 VAL B C 1
ATOM 1516 O O . VAL B 1 82 ? 20.111 21.075 25.614 1.00 19.28 182 VAL B O 1
ATOM 1523 N N . ASN B 1 83 ? 20.586 22.039 27.588 1.00 16.49 183 ASN B N 1
ATOM 1524 C CA . ASN B 1 83 ? 19.289 21.691 28.127 1.00 15.19 183 ASN B CA 1
ATOM 1525 C C . ASN B 1 83 ? 18.206 22.539 27.483 1.00 15.67 183 ASN B C 1
ATOM 1526 O O . ASN B 1 83 ? 18.358 23.780 27.442 1.00 15.35 183 ASN B O 1
ATOM 1531 N N . ILE B 1 84 ? 17.131 21.892 27.020 1.00 14.11 184 ILE B N 1
ATOM 1532 C CA . ILE B 1 84 ? 16.082 22.600 26.277 1.00 14.42 184 ILE B CA 1
ATOM 1533 C C . ILE B 1 84 ? 14.735 22.416 26.953 1.00 13.95 184 ILE B C 1
ATOM 1534 O O . ILE B 1 84 ? 14.401 21.253 27.231 1.00 16.28 184 ILE B O 1
ATOM 1541 N N . ILE B 1 85 ? 14.012 23.512 27.182 1.00 14.87 185 ILE B N 1
ATOM 1542 C CA . ILE B 1 85 ? 12.631 23.453 27.697 1.00 14.45 185 ILE B CA 1
ATOM 1543 C C . ILE B 1 85 ? 11.724 23.677 26.497 1.00 14.02 185 ILE B C 1
ATOM 1544 O O . ILE B 1 85 ? 11.770 24.794 25.943 1.00 15.73 185 ILE B O 1
ATOM 1549 N N . GLY B 1 86 ? 10.985 22.665 26.073 1.00 13.90 186 GLY B N 1
ATOM 1550 C CA . GLY B 1 86 ? 10.154 22.725 24.883 1.00 14.11 186 GLY B CA 1
ATOM 1551 C C . GLY B 1 86 ? 8.694 22.965 25.220 1.00 13.79 186 GLY B C 1
ATOM 1552 O O . GLY B 1 86 ? 8.366 23.243 26.378 1.00 15.15 186 GLY B O 1
ATOM 1553 N N . ARG B 1 87 ? 7.862 22.845 24.168 1.00 13.28 187 ARG B N 1
ATOM 1554 C CA . ARG B 1 87 ? 6.473 23.292 24.325 1.00 14.62 187 ARG B CA 1
ATOM 1555 C C . ARG B 1 87 ? 5.719 22.468 25.335 1.00 14.28 187 ARG B C 1
ATOM 1556 O O . ARG B 1 87 ? 4.729 22.950 25.929 1.00 18.90 187 ARG B O 1
ATOM 1564 N N . ASN B 1 88 ? 6.135 21.206 25.566 1.00 17.09 188 ASN B N 1
ATOM 1565 C CA . ASN B 1 88 ? 5.349 20.400 26.504 1.00 16.06 188 ASN B CA 1
ATOM 1566 C C . ASN B 1 88 ? 5.365 21.051 27.876 1.00 17.48 188 ASN B C 1
ATOM 1567 O O . ASN B 1 88 ? 4.358 20.984 28.613 1.00 20.07 188 ASN B O 1
ATOM 1572 N N . LEU B 1 89 ? 6.467 21.697 28.256 1.00 15.24 189 LEU B N 1
ATOM 1573 C CA . LEU B 1 89 ? 6.501 22.350 29.570 1.00 16.61 189 LEU B CA 1
ATOM 1574 C C . LEU B 1 89 ? 6.271 23.849 29.436 1.00 16.56 189 LEU B C 1
ATOM 1575 O O . LEU B 1 89 ? 5.803 24.470 30.409 1.00 19.44 189 LEU B O 1
ATOM 1580 N N . LEU B 1 90 ? 6.568 24.481 28.308 1.00 15.74 190 LEU B N 1
ATOM 1581 C CA . LEU B 1 90 ? 6.270 25.918 28.200 1.00 15.74 190 LEU B CA 1
ATOM 1582 C C . LEU B 1 90 ? 4.764 26.143 28.284 1.00 16.47 190 LEU B C 1
ATOM 1583 O O . LEU B 1 90 ? 4.269 27.166 28.796 1.00 18.96 190 LEU B O 1
ATOM 1588 N N . THR B 1 91 ? 3.983 25.167 27.788 1.00 18.58 191 THR B N 1
ATOM 1589 C CA . THR B 1 91 ? 2.517 25.334 27.926 1.00 18.09 191 THR B CA 1
ATOM 1590 C C . THR B 1 91 ? 2.110 25.200 29.383 1.00 17.58 191 THR B C 1
ATOM 1591 O O . THR B 1 91 ? 1.163 25.880 29.821 1.00 23.55 191 THR B O 1
ATOM 1595 N N . GLN B 1 92 ? 2.765 24.349 30.175 1.00 20.01 192 GLN B N 1
ATOM 1596 C CA . GLN B 1 92 ? 2.419 24.252 31.610 1.00 20.45 192 GLN B CA 1
ATOM 1597 C C . GLN B 1 92 ? 2.696 25.519 32.405 1.00 21.99 192 GLN B C 1
ATOM 1598 O O . GLN B 1 92 ? 2.043 25.789 33.408 1.00 28.74 192 GLN B O 1
ATOM 1604 N N . ILE B 1 93 ? 3.668 26.312 31.999 1.00 20.00 193 ILE B N 1
ATOM 1605 C CA . ILE B 1 93 ? 4.036 27.503 32.773 1.00 24.02 193 ILE B CA 1
ATOM 1606 C C . ILE B 1 93 ? 3.331 28.720 32.167 1.00 27.82 193 ILE B C 1
ATOM 1607 O O . ILE B 1 93 ? 3.534 29.818 32.685 1.00 31.93 193 ILE B O 1
ATOM 1612 N N . GLY B 1 94 ? 2.547 28.462 31.129 1.00 26.52 194 GLY B N 1
ATOM 1613 C CA . GLY B 1 94 ? 1.682 29.483 30.540 1.00 27.30 194 GLY B CA 1
ATOM 1614 C C . GLY B 1 94 ? 2.393 30.415 29.599 1.00 26.64 194 GLY B C 1
ATOM 1615 O O . GLY B 1 94 ? 1.962 31.566 29.391 1.00 29.16 194 GLY B O 1
ATOM 1616 N N . ALA B 1 95 ? 3.487 29.954 28.985 1.00 22.71 195 ALA B N 1
ATOM 1617 C CA . ALA B 1 95 ? 4.266 30.847 28.127 1.00 21.19 195 ALA B CA 1
ATOM 1618 C C . ALA B 1 95 ? 3.608 31.060 26.774 1.00 23.14 195 ALA B C 1
ATOM 1619 O O . ALA B 1 95 ? 3.060 30.131 26.169 1.00 22.82 195 ALA B O 1
ATOM 1621 N N . THR B 1 96 ? 3.695 32.287 26.284 1.00 22.61 196 THR B N 1
ATOM 1622 C CA . THR B 1 96 ? 3.280 32.665 24.952 1.00 23.19 196 THR B CA 1
ATOM 1623 C C . THR B 1 96 ? 4.408 33.469 24.285 1.00 20.91 196 THR B C 1
ATOM 1624 O O . THR B 1 96 ? 5.267 34.041 24.947 1.00 23.12 196 THR B O 1
ATOM 1628 N N . LEU B 1 97 ? 4.363 33.477 22.968 1.00 20.96 197 LEU B N 1
ATOM 1629 C CA . LEU B 1 97 ? 5.173 34.335 22.121 1.00 20.15 197 LEU B CA 1
ATOM 1630 C C . LEU B 1 97 ? 4.331 35.555 21.740 1.00 24.25 197 LEU B C 1
ATOM 1631 O O . LEU B 1 97 ? 3.157 35.357 21.373 1.00 32.73 197 LEU B O 1
ATOM 1636 N N . ASN B 1 98 ? 4.841 36.767 21.822 1.00 22.70 198 ASN B N 1
ATOM 1637 C CA . ASN B 1 98 ? 4.029 37.947 21.531 1.00 24.63 198 ASN B CA 1
ATOM 1638 C C . ASN B 1 98 ? 4.772 38.922 20.637 1.00 23.97 198 ASN B C 1
ATOM 1639 O O . ASN B 1 98 ? 5.938 39.160 20.909 1.00 26.89 198 ASN B O 1
ATOM 1644 N N . PHE B 1 99 ? 4.151 39.488 19.614 1.00 27.94 199 PHE B N 1
ATOM 1645 C CA . PHE B 1 99 ? 4.757 40.572 18.845 1.00 28.82 199 PHE B CA 1
ATOM 1646 C C . PHE B 1 99 ? 3.634 41.442 18.275 1.00 35.18 199 PHE B C 1
ATOM 1647 O O . PHE B 1 99 ? 3.853 42.299 17.400 1.00 48.05 199 PHE B O 1
ATOM 1656 N N A VAL C 2 1 ? 27.982 27.220 14.944 0.61 57.43 301 VAL C N 1
ATOM 1657 N N B VAL C 2 1 ? 8.643 11.168 14.108 0.39 45.55 301 VAL C N 1
ATOM 1658 C CA A VAL C 2 1 ? 28.765 28.354 15.406 0.61 47.20 301 VAL C CA 1
ATOM 1659 C CA B VAL C 2 1 ? 9.450 11.329 15.320 0.39 42.49 301 VAL C CA 1
ATOM 1660 C C A VAL C 2 1 ? 28.238 28.996 16.686 0.61 41.34 301 VAL C C 1
ATOM 1661 C C B VAL C 2 1 ? 9.460 12.786 15.756 0.39 40.63 301 VAL C C 1
ATOM 1662 O O A VAL C 2 1 ? 28.973 29.020 17.694 0.61 50.47 301 VAL C O 1
ATOM 1663 O O B VAL C 2 1 ? 9.465 13.692 14.914 0.39 47.96 301 VAL C O 1
ATOM 1670 N N A SER C 2 2 ? 27.084 29.554 16.748 0.61 37.91 302 SER C N 1
ATOM 1671 N N B SER C 2 2 ? 9.438 13.053 17.065 0.39 37.12 302 SER C N 1
ATOM 1672 C CA A SER C 2 2 ? 25.771 29.637 16.237 0.61 32.85 302 SER C CA 1
ATOM 1673 C CA B SER C 2 2 ? 9.292 14.453 17.462 0.39 32.89 302 SER C CA 1
ATOM 1674 C C A SER C 2 2 ? 25.147 28.220 16.318 0.61 27.80 302 SER C C 1
ATOM 1675 C C B SER C 2 2 ? 10.604 15.206 17.226 0.39 30.18 302 SER C C 1
ATOM 1676 O O A SER C 2 2 ? 25.574 27.328 15.579 0.61 15.80 302 SER C O 1
ATOM 1677 O O B SER C 2 2 ? 11.663 14.578 17.167 0.39 28.07 302 SER C O 1
ATOM 1682 N N A PHE C 2 3 ? 24.211 28.124 17.255 0.61 21.50 303 PHE C N 1
ATOM 1683 N N B PHE C 2 3 ? 10.432 16.520 17.096 0.39 28.39 303 PHE C N 1
ATOM 1684 C CA A PHE C 2 3 ? 23.484 26.909 17.574 0.61 22.01 303 PHE C CA 1
ATOM 1685 C CA B PHE C 2 3 ? 11.453 17.464 16.695 0.39 26.04 303 PHE C CA 1
ATOM 1686 C C A PHE C 2 3 ? 21.992 27.167 17.428 0.61 21.62 303 PHE C C 1
ATOM 1687 C C B PHE C 2 3 ? 11.685 18.631 17.632 0.39 22.55 303 PHE C C 1
ATOM 1688 O O A PHE C 2 3 ? 21.455 28.223 17.797 0.61 21.36 303 PHE C O 1
ATOM 1689 O O B PHE C 2 3 ? 10.794 19.270 18.171 0.39 19.57 303 PHE C O 1
ATOM 1704 N N A ASN C 2 4 ? 21.346 26.191 16.816 0.61 16.44 304 ASN C N 1
ATOM 1705 N N B ASN C 2 4 ? 12.991 18.840 17.815 0.39 18.85 304 ASN C N 1
ATOM 1706 C CA A ASN C 2 4 ? 19.946 26.347 16.400 0.61 16.30 304 ASN C CA 1
ATOM 1707 C CA B ASN C 2 4 ? 13.514 19.800 18.772 0.39 17.53 304 ASN C CA 1
ATOM 1708 C C A ASN C 2 4 ? 19.160 25.098 16.778 0.61 15.82 304 ASN C C 1
ATOM 1709 C C B ASN C 2 4 ? 14.629 20.577 18.098 0.39 17.07 304 ASN C C 1
ATOM 1710 O O A ASN C 2 4 ? 19.459 24.061 16.168 0.61 15.69 304 ASN C O 1
ATOM 1711 O O B ASN C 2 4 ? 15.719 20.051 17.866 0.39 20.47 304 ASN C O 1
ATOM 1740 N N A PRO C 2 6 ? 15.646 23.826 16.734 0.61 19.43 306 PRO C N 1
ATOM 1741 N N B PRO C 2 6 ? 16.745 23.563 18.846 0.39 17.92 306 PRO C N 1
ATOM 1742 C CA A PRO C 2 6 ? 14.416 23.054 16.546 0.61 17.32 306 PRO C CA 1
ATOM 1743 C CA B PRO C 2 6 ? 17.765 24.567 19.164 0.39 15.77 306 PRO C CA 1
ATOM 1744 C C A PRO C 2 6 ? 14.547 21.586 16.937 0.61 17.84 306 PRO C C 1
ATOM 1745 C C B PRO C 2 6 ? 18.785 24.755 18.051 0.39 16.79 306 PRO C C 1
ATOM 1746 O O A PRO C 2 6 ? 15.578 20.924 16.824 0.61 19.70 306 PRO C O 1
ATOM 1747 O O B PRO C 2 6 ? 18.959 23.894 17.195 0.39 22.83 306 PRO C O 1
ATOM 1754 N N A GLN C 2 7 ? 13.431 21.034 17.407 0.61 18.68 307 GLN C N 1
ATOM 1755 N N B GLN C 2 7 ? 19.461 25.897 18.095 0.39 17.50 307 GLN C N 1
ATOM 1756 C CA A GLN C 2 7 ? 13.402 19.603 17.707 0.61 16.73 307 GLN C CA 1
ATOM 1757 C CA B GLN C 2 7 ? 20.535 26.240 17.188 0.39 17.38 307 GLN C CA 1
ATOM 1758 C C A GLN C 2 7 ? 12.010 19.044 17.478 0.61 20.42 307 GLN C C 1
ATOM 1759 C C B GLN C 2 7 ? 21.549 27.165 17.855 0.39 21.15 307 GLN C C 1
ATOM 1760 O O A GLN C 2 7 ? 11.011 19.683 17.802 0.61 21.01 307 GLN C O 1
ATOM 1761 O O B GLN C 2 7 ? 21.277 28.362 18.030 0.39 19.28 307 GLN C O 1
ATOM 1772 N N A ILE C 2 8 ? 11.950 17.805 16.993 0.61 25.09 308 ILE C N 1
ATOM 1773 N N B ILE C 2 8 ? 22.699 26.592 18.206 0.39 24.77 308 ILE C N 1
ATOM 1774 C CA A ILE C 2 8 ? 10.744 16.991 16.970 0.61 27.18 308 ILE C CA 1
ATOM 1775 C CA B ILE C 2 8 ? 23.809 27.421 18.667 0.39 27.24 308 ILE C CA 1
ATOM 1776 C C A ILE C 2 8 ? 10.973 15.522 17.322 0.61 29.57 308 ILE C C 1
ATOM 1777 C C B ILE C 2 8 ? 24.850 27.572 17.570 0.39 27.02 308 ILE C C 1
ATOM 1778 O O A ILE C 2 8 ? 12.043 14.924 17.177 0.61 31.30 308 ILE C O 1
ATOM 1779 O O B ILE C 2 8 ? 25.232 26.599 16.907 0.39 33.14 308 ILE C O 1
ATOM 1788 N N A THR C 2 9 ? 9.881 14.885 17.800 0.61 34.09 309 THR C N 1
ATOM 1789 N N B THR C 2 9 ? 25.354 28.777 17.327 0.39 30.53 309 THR C N 1
ATOM 1790 C CA A THR C 2 9 ? 10.020 13.476 18.130 0.61 36.40 309 THR C CA 1
ATOM 1791 C CA B THR C 2 9 ? 26.612 28.874 16.575 0.39 34.99 309 THR C CA 1
ATOM 1792 C C A THR C 2 9 ? 9.856 12.621 16.876 0.61 41.76 309 THR C C 1
ATOM 1793 C C B THR C 2 9 ? 27.681 29.272 17.604 0.39 36.01 309 THR C C 1
ATOM 1794 O O A THR C 2 9 ? 8.936 12.897 16.116 0.61 43.49 309 THR C O 1
ATOM 1795 O O B THR C 2 9 ? 27.624 30.402 18.109 0.39 32.94 309 THR C O 1
ATOM 1802 N N A ALA C 2 10 ? 10.728 11.658 16.775 0.61 45.88 310 ALA C N 1
ATOM 1803 N N B ALA C 2 10 ? 28.609 28.424 17.957 0.39 38.88 310 ALA C N 1
ATOM 1804 C CA A ALA C 2 10 ? 10.729 10.337 16.229 0.61 46.30 310 ALA C CA 1
ATOM 1805 C CA B ALA C 2 10 ? 29.112 27.162 17.487 0.39 42.82 310 ALA C CA 1
ATOM 1806 C C A ALA C 2 10 ? 11.241 10.293 14.772 0.61 48.74 310 ALA C C 1
ATOM 1807 C C B ALA C 2 10 ? 29.712 27.298 16.075 0.39 42.34 310 ALA C C 1
ATOM 1808 O O A ALA C 2 10 ? 12.324 10.853 14.580 0.61 51.81 310 ALA C O 1
ATOM 1809 O O B ALA C 2 10 ? 29.189 26.663 15.160 0.39 40.13 310 ALA C O 1
ATOM 1812 N N A ALA C 2 11 ? 10.428 9.657 13.985 0.61 52.06 311 ALA C N 1
ATOM 1813 N N B ALA C 2 11 ? 30.751 28.100 15.962 0.39 42.53 311 ALA C N 1
ATOM 1814 C CA A ALA C 2 11 ? 10.160 9.083 12.710 0.61 55.00 311 ALA C CA 1
ATOM 1815 C CA B ALA C 2 11 ? 31.650 28.367 14.861 0.39 43.89 311 ALA C CA 1
ATOM 1816 C C A ALA C 2 11 ? 9.259 9.903 11.787 0.61 55.92 311 ALA C C 1
ATOM 1817 C C B ALA C 2 11 ? 31.252 29.579 14.016 0.39 41.31 311 ALA C C 1
ATOM 1818 O O A ALA C 2 11 ? 8.970 11.076 12.066 0.61 58.49 311 ALA C O 1
ATOM 1819 O O B ALA C 2 11 ? 31.755 29.714 12.889 0.39 48.11 311 ALA C O 1
#